Protein AF-A0A812U4B0-F1 (afdb_monomer_lite)

Organism: NCBI:txid878477

pLDDT: mean 83.03, std 10.18, range [36.84, 95.31]

Sequence (330 aa):
MWSDSNGQIFLAACTAAALFHCHIIGTHALTALNKMRDYLQRGGQHAMDAGSVEEEMEKLRALNLRYGGMVICHLDLLYVLHSVWNLLHDQNIPHAYDLASAFCAYGVSLGISSGHVAPSRKVLGFANFVLIPMVSLGAWDPHLPNTDTGLRFQAITIVHMMAAFLYLDMTMFIPSALLQSLISVAASAYFRGSSQLTAEFVCLHVWILLGRIGILCLFEIAVHNYLGSNQKLEKAHSMIAGFQKILKGLSDGSLLLDEQLRIHGPSTSLQQLLVDRTDFTGVDFESLIVDAEGRERFAAFIEASRAAAGEPMSAPSCLRLALRSGSGGV

Foldseek 3Di:
DPPVVVVVVLVVVLVVVLVVLCVVLVVVLVVLVVVLVVCLVCVLPPVVPDDDLVVVVVVQLQSLLQNLLSVLLSVLSNQLSVLVVCCVVPVDPLSVQLNVLSVVSNVLSCCSNVVVDRDDVVSVLCCLVPSLLSNLLSLQDLPDDPVSSVVSLVVSLVSLLSSLLSNLDLVRSLVSLVVSLVSNLVSCCVSVNVVPPDPVVVVVSVVSSCVSSVVSVVSSVVSSVSSVVSNVVSVVVVVVVVVVVVVCVLQFPKFWAAQQQATDDFCVSVCSVVVHPDTRHRPRPLVVDPDPVVSVVVVVVQVVVCVVVPDPDIRPGTDIDGGGDPPPPD

Secondary structure (DSSP, 8-state):
---HHHHHHHHHHHHHHHHHHHHHHHHHHHHHHHHHHHHHHHTTTSTTSS--HHHHHHHHHHHHHHHHHHHHHHHHHHHHHHHHHHHHH---HHHHHHHHHHHHHHHHHHHHHTTSS---HHHHHHIIIIIHHHHHHHT--TTS-HHHHHHHHHHHHHHHHHHHHHH--HHHHHHHHHHHHHHHHHHHHHHH-GGG--HHHHHHHHHHHHHHHHHHHHHHHHHHHHHHHHHHHHHHHHHHHHHHHHHHHHH--EEEE-TTSBEES--HHHHHHHT-----TT-BGGGG---HHHHHHHHHHHHHHHHHHT--SSPPTTEEEEPPPP----

Radius of gyration: 35.53 Å; chains: 1; bounding box: 79×46×90 Å

Structure (mmCIF, N/CA/C/O backbone):
data_AF-A0A812U4B0-F1
#
_entry.id   AF-A0A812U4B0-F1
#
loop_
_atom_site.group_PDB
_atom_site.id
_atom_site.type_symbol
_atom_site.label_atom_id
_atom_site.label_alt_id
_atom_site.label_comp_id
_atom_site.label_asym_id
_atom_site.label_entity_id
_atom_site.label_seq_id
_atom_site.pdbx_PDB_ins_code
_atom_site.Cartn_x
_atom_site.Cartn_y
_atom_site.Cartn_z
_atom_site.occupancy
_atom_site.B_iso_or_equiv
_atom_site.auth_seq_id
_atom_site.auth_comp_id
_atom_site.auth_asym_id
_atom_site.auth_atom_id
_atom_site.pdbx_PDB_model_num
ATOM 1 N N . MET A 1 1 ? 19.643 -19.377 -32.995 1.00 52.72 1 MET A N 1
ATOM 2 C CA . MET A 1 1 ? 18.360 -19.991 -33.401 1.00 52.72 1 MET A CA 1
ATOM 3 C C . MET A 1 1 ? 17.829 -20.811 -32.239 1.00 52.72 1 MET A C 1
ATOM 5 O O . MET A 1 1 ? 18.203 -21.967 -32.092 1.00 52.72 1 MET A O 1
ATOM 9 N N . TRP A 1 2 ? 17.018 -20.203 -31.376 1.00 61.59 2 TRP A N 1
ATOM 10 C CA . TRP A 1 2 ? 16.103 -20.972 -30.534 1.00 61.59 2 TRP A CA 1
ATOM 11 C C . TRP A 1 2 ? 14.972 -21.460 -31.442 1.00 61.59 2 TRP A C 1
ATOM 13 O O . TRP A 1 2 ? 14.445 -20.668 -32.218 1.00 61.59 2 TRP A O 1
ATOM 23 N N . SER A 1 3 ? 14.653 -22.753 -31.425 1.00 74.31 3 SER A N 1
ATOM 24 C CA . SER A 1 3 ? 13.468 -23.249 -32.125 1.00 74.31 3 SER A CA 1
ATOM 25 C C . SER A 1 3 ? 12.214 -22.763 -31.397 1.00 74.31 3 SER A C 1
ATOM 27 O O . SER A 1 3 ? 12.210 -22.703 -30.165 1.00 74.31 3 SER A O 1
ATOM 29 N N . ASP A 1 4 ? 11.138 -22.474 -32.133 1.00 80.38 4 ASP A N 1
ATOM 30 C CA . ASP A 1 4 ? 9.843 -22.054 -31.565 1.00 80.38 4 ASP A CA 1
ATOM 31 C C . ASP A 1 4 ? 9.348 -22.999 -30.450 1.00 80.38 4 ASP A C 1
ATOM 33 O O . ASP A 1 4 ? 8.695 -22.572 -29.497 1.00 80.38 4 ASP A O 1
ATOM 37 N N . SER A 1 5 ? 9.739 -24.278 -30.507 1.00 83.69 5 SER A N 1
ATOM 38 C CA . SER A 1 5 ? 9.468 -25.276 -29.468 1.00 83.69 5 SER A CA 1
ATOM 39 C C . SER A 1 5 ? 10.063 -24.920 -28.099 1.00 83.69 5 SER A C 1
ATOM 41 O O . SER A 1 5 ? 9.413 -25.130 -27.079 1.00 83.69 5 SER A O 1
ATOM 43 N N . ASN A 1 6 ? 11.278 -24.365 -28.047 1.00 81.31 6 ASN A N 1
ATOM 44 C CA . ASN A 1 6 ? 11.944 -24.021 -26.787 1.00 81.31 6 ASN A CA 1
ATOM 45 C C . ASN A 1 6 ? 11.280 -22.807 -26.128 1.00 81.31 6 ASN A C 1
ATOM 47 O O . ASN A 1 6 ? 11.118 -22.778 -24.908 1.00 81.31 6 ASN A O 1
ATOM 51 N N . GLY A 1 7 ? 10.822 -21.850 -26.944 1.00 83.19 7 GLY A N 1
ATOM 52 C CA . GLY A 1 7 ? 10.038 -20.708 -26.479 1.00 83.19 7 GLY A CA 1
ATOM 53 C C . GLY A 1 7 ? 8.718 -21.138 -25.839 1.00 83.19 7 GLY A C 1
ATOM 54 O O . GLY A 1 7 ? 8.391 -20.700 -24.737 1.00 83.19 7 GLY A O 1
ATOM 55 N N . GLN A 1 8 ? 7.995 -22.062 -26.480 1.00 85.56 8 GLN A N 1
ATOM 56 C CA . GLN A 1 8 ? 6.736 -22.599 -25.952 1.00 85.56 8 GLN A CA 1
ATOM 57 C C . GLN A 1 8 ? 6.929 -23.385 -24.648 1.00 85.56 8 GLN A C 1
ATOM 59 O O . GLN A 1 8 ? 6.152 -23.208 -23.709 1.00 85.56 8 GLN A O 1
ATOM 64 N N . ILE A 1 9 ? 7.977 -24.214 -24.561 1.00 86.62 9 ILE A N 1
ATOM 65 C CA . ILE A 1 9 ? 8.293 -24.977 -23.342 1.00 86.62 9 ILE A CA 1
ATOM 66 C C . ILE A 1 9 ? 8.616 -24.031 -22.181 1.00 86.62 9 ILE A C 1
ATOM 68 O O . ILE A 1 9 ? 8.105 -24.221 -21.077 1.00 86.62 9 ILE A O 1
ATOM 72 N N . PHE A 1 10 ? 9.417 -22.989 -22.418 1.00 84.50 10 PHE A N 1
ATOM 73 C CA . PHE A 1 10 ? 9.734 -22.007 -21.384 1.00 84.50 10 PHE A CA 1
ATOM 74 C C . PHE A 1 10 ? 8.496 -21.218 -20.946 1.00 84.50 10 PHE A C 1
ATOM 76 O O . PHE A 1 10 ? 8.259 -21.076 -19.749 1.00 84.50 10 PHE A O 1
ATOM 83 N N . LEU A 1 11 ? 7.663 -20.759 -21.886 1.00 85.00 11 LEU A N 1
ATOM 84 C CA . LEU A 1 11 ? 6.430 -20.041 -21.556 1.00 85.00 11 LEU A CA 1
ATOM 85 C C . LEU A 1 11 ? 5.482 -20.907 -20.712 1.00 85.00 11 LEU A C 1
ATOM 87 O O . LEU A 1 11 ? 4.899 -20.421 -19.738 1.00 85.00 11 LEU A O 1
ATOM 91 N N . ALA A 1 12 ? 5.368 -22.196 -21.044 1.00 86.19 12 ALA A N 1
ATOM 92 C CA . ALA A 1 12 ? 4.605 -23.159 -20.259 1.00 86.19 12 ALA A CA 1
ATOM 93 C C . ALA A 1 12 ? 5.198 -23.342 -18.852 1.00 86.19 12 ALA A C 1
ATOM 95 O O . ALA A 1 12 ? 4.451 -23.320 -17.873 1.00 86.19 12 ALA A O 1
ATOM 96 N N . ALA A 1 13 ? 6.525 -23.445 -18.728 1.00 85.31 13 ALA A N 1
ATOM 97 C CA . ALA A 1 13 ? 7.208 -23.544 -17.439 1.00 85.31 13 ALA A CA 1
ATOM 98 C C . ALA A 1 13 ? 7.020 -22.282 -16.578 1.00 85.31 13 ALA A C 1
ATOM 100 O O . ALA A 1 13 ? 6.694 -22.392 -15.397 1.00 85.31 13 ALA A O 1
ATOM 101 N N . CYS A 1 14 ? 7.143 -21.087 -17.162 1.00 83.06 14 CYS A N 1
ATOM 102 C CA . CYS A 1 14 ? 6.896 -19.817 -16.478 1.00 83.06 14 CYS A CA 1
ATOM 103 C C . CYS A 1 14 ? 5.445 -19.672 -16.039 1.00 83.06 14 CYS A C 1
ATOM 105 O O . CYS A 1 14 ? 5.188 -19.233 -14.923 1.00 83.06 14 CYS A O 1
ATOM 107 N N . THR A 1 15 ? 4.499 -20.080 -16.884 1.00 83.62 15 THR A N 1
ATOM 108 C CA . THR A 1 15 ? 3.074 -20.047 -16.545 1.00 83.62 15 THR A CA 1
ATOM 109 C C . THR A 1 15 ? 2.770 -21.032 -15.420 1.00 83.62 15 THR A C 1
ATOM 111 O O . THR A 1 15 ? 2.092 -20.669 -14.465 1.00 83.62 15 THR A O 1
ATOM 114 N N . ALA A 1 16 ? 3.321 -22.247 -15.465 1.00 86.12 16 ALA A N 1
ATOM 115 C CA . ALA A 1 16 ? 3.178 -23.223 -14.387 1.00 86.12 16 ALA A CA 1
ATOM 116 C C . ALA A 1 16 ? 3.796 -22.719 -13.071 1.00 86.12 16 ALA A C 1
ATOM 118 O O . ALA A 1 16 ? 3.161 -22.822 -12.023 1.00 86.12 16 ALA A O 1
ATOM 119 N N . ALA A 1 17 ? 4.991 -22.121 -13.122 1.00 82.38 17 ALA A N 1
ATOM 120 C CA . ALA A 1 17 ? 5.651 -21.531 -11.960 1.00 82.38 17 ALA A CA 1
ATOM 121 C C . ALA A 1 17 ? 4.846 -20.358 -11.380 1.00 82.38 17 ALA A C 1
ATOM 123 O O . ALA A 1 17 ? 4.623 -20.308 -10.171 1.00 82.38 17 ALA A O 1
ATOM 124 N N . ALA A 1 18 ? 4.348 -19.460 -12.235 1.00 78.69 18 ALA A N 1
ATOM 125 C CA . ALA A 1 18 ? 3.499 -18.345 -11.834 1.00 78.69 18 ALA A CA 1
ATOM 126 C C . ALA A 1 18 ? 2.180 -18.836 -11.224 1.00 78.69 18 ALA A C 1
ATOM 128 O O . ALA A 1 18 ? 1.793 -18.357 -10.166 1.00 78.69 18 ALA A O 1
ATOM 129 N N . LEU A 1 19 ? 1.519 -19.831 -11.824 1.00 83.56 19 LEU A N 1
ATOM 130 C CA . LEU A 1 19 ? 0.280 -20.411 -11.299 1.00 83.56 19 LEU A CA 1
ATOM 131 C C . LEU A 1 19 ? 0.494 -21.118 -9.959 1.00 83.56 19 LEU A C 1
ATOM 133 O O . LEU A 1 19 ? -0.290 -20.911 -9.037 1.00 83.56 19 LEU A O 1
ATOM 137 N N . PHE A 1 20 ? 1.559 -21.912 -9.823 1.00 83.88 20 PHE A N 1
ATOM 138 C CA . PHE A 1 20 ? 1.908 -22.576 -8.566 1.00 83.88 20 PHE A CA 1
ATOM 139 C C . PHE A 1 20 ? 2.198 -21.555 -7.461 1.00 83.88 20 PHE A C 1
ATOM 141 O O . PHE A 1 20 ? 1.682 -21.661 -6.348 1.00 83.88 20 PHE A O 1
ATOM 148 N N . HIS A 1 21 ? 2.963 -20.515 -7.789 1.00 79.06 21 HIS A N 1
ATOM 149 C CA . HIS A 1 21 ? 3.288 -19.441 -6.865 1.00 79.06 21 HIS A CA 1
ATOM 150 C C . HIS A 1 21 ? 2.047 -18.614 -6.484 1.00 79.06 21 HIS A C 1
ATOM 152 O O . HIS A 1 21 ? 1.821 -18.378 -5.299 1.00 79.06 21 HIS A O 1
ATOM 158 N N . CYS A 1 22 ? 1.190 -18.256 -7.446 1.00 78.25 22 CYS A N 1
ATOM 159 C CA . CYS A 1 22 ? -0.107 -17.612 -7.216 1.00 78.25 22 CYS A CA 1
ATOM 160 C C . CYS A 1 22 ? -1.057 -18.485 -6.394 1.00 78.25 22 CYS A C 1
ATOM 162 O O . CYS A 1 22 ? -1.808 -17.958 -5.583 1.00 78.25 22 CYS A O 1
ATOM 164 N N . HIS A 1 23 ? -1.033 -19.807 -6.553 1.00 83.31 23 HIS A N 1
ATOM 165 C CA . HIS A 1 23 ? -1.856 -20.698 -5.742 1.00 83.31 23 HIS A CA 1
ATOM 166 C C . HIS A 1 23 ? -1.397 -20.704 -4.278 1.00 83.31 23 HIS A C 1
ATOM 168 O O . HIS A 1 23 ? -2.205 -20.483 -3.375 1.00 83.31 23 HIS A O 1
ATOM 174 N N . ILE A 1 24 ? -0.094 -20.888 -4.042 1.00 78.44 24 ILE A N 1
ATOM 175 C CA . ILE A 1 24 ? 0.467 -20.922 -2.686 1.00 78.44 24 ILE A CA 1
ATOM 176 C C . ILE A 1 24 ? 0.328 -19.557 -2.018 1.00 78.44 24 ILE A C 1
ATOM 178 O O . ILE A 1 24 ? -0.275 -19.444 -0.956 1.00 78.44 24 ILE A O 1
ATOM 182 N N . ILE A 1 25 ? 0.850 -18.503 -2.636 1.00 74.75 25 ILE A N 1
ATOM 183 C CA . ILE A 1 25 ? 0.936 -17.192 -1.991 1.00 74.75 25 ILE A CA 1
ATOM 184 C C . ILE A 1 25 ? -0.343 -16.373 -2.196 1.00 74.75 25 ILE A C 1
ATOM 186 O O . ILE A 1 25 ? -0.665 -15.564 -1.337 1.00 74.75 25 ILE A O 1
ATOM 190 N N . GLY A 1 26 ? -1.167 -16.633 -3.213 1.00 74.69 26 GLY A N 1
ATOM 191 C CA . GLY A 1 26 ? -2.447 -15.932 -3.393 1.00 74.69 26 GLY A CA 1
ATOM 192 C C . GLY A 1 26 ? -3.449 -16.214 -2.272 1.00 74.69 26 GLY A C 1
ATOM 193 O O . GLY A 1 26 ? -4.151 -15.304 -1.829 1.00 74.69 26 GLY A O 1
ATOM 194 N N . THR A 1 27 ? -3.466 -17.434 -1.723 1.00 80.81 27 THR A N 1
ATOM 195 C CA . THR A 1 27 ? -4.253 -17.728 -0.510 1.00 80.81 27 THR A CA 1
ATOM 196 C C . THR A 1 27 ? -3.725 -16.949 0.700 1.00 80.81 27 THR A C 1
ATOM 198 O O . THR A 1 27 ? -4.512 -16.405 1.483 1.00 80.81 27 THR A O 1
ATOM 201 N N . HIS A 1 28 ? -2.401 -16.801 0.815 1.00 76.12 28 HIS A N 1
ATOM 202 C CA . HIS A 1 28 ? -1.770 -15.958 1.828 1.00 76.12 28 HIS A CA 1
ATOM 203 C C . HIS A 1 28 ? -2.066 -14.468 1.615 1.00 76.12 28 HIS A C 1
ATOM 205 O O . HIS A 1 28 ? -2.384 -13.795 2.591 1.00 76.12 28 HIS A O 1
ATOM 211 N N . ALA A 1 29 ? -2.063 -13.972 0.376 1.00 69.50 29 ALA A N 1
ATOM 212 C CA . ALA A 1 29 ? -2.366 -12.588 0.019 1.00 69.50 29 ALA A CA 1
ATOM 213 C C . ALA A 1 29 ? -3.835 -12.236 0.301 1.00 69.50 29 ALA A C 1
ATOM 215 O O . ALA A 1 29 ? -4.119 -11.204 0.901 1.00 69.50 29 ALA A O 1
ATOM 216 N N . LEU A 1 30 ? -4.784 -13.115 -0.033 1.00 78.62 30 LEU A N 1
ATOM 217 C CA . LEU A 1 30 ? -6.196 -12.938 0.332 1.00 78.62 30 LEU A CA 1
ATOM 218 C C . LEU A 1 30 ? -6.392 -12.950 1.850 1.00 78.62 30 LEU A C 1
ATOM 220 O O . LEU A 1 30 ? -7.096 -12.103 2.398 1.00 78.62 30 LEU A O 1
ATOM 224 N N . THR A 1 31 ? -5.737 -13.880 2.547 1.00 81.69 31 THR A N 1
ATOM 225 C CA . THR A 1 31 ? -5.767 -13.935 4.016 1.00 81.69 31 THR A CA 1
ATOM 226 C C . THR A 1 31 ? -5.170 -12.668 4.627 1.00 81.69 31 THR A C 1
ATOM 228 O O . THR A 1 31 ? -5.699 -12.138 5.600 1.00 81.69 31 THR A O 1
ATOM 231 N N . ALA A 1 32 ? -4.090 -12.161 4.045 1.00 72.88 32 ALA A N 1
ATOM 232 C CA . ALA A 1 32 ? -3.406 -10.940 4.430 1.00 72.88 32 ALA A CA 1
ATOM 233 C C . ALA A 1 32 ? -4.282 -9.694 4.234 1.00 72.88 32 ALA A C 1
ATOM 235 O O . ALA A 1 32 ? -4.435 -8.906 5.165 1.00 72.88 32 ALA A O 1
ATOM 236 N N . LEU A 1 33 ? -4.926 -9.560 3.072 1.00 75.81 33 LEU A N 1
ATOM 237 C CA . LEU A 1 33 ? -5.871 -8.480 2.781 1.00 75.81 33 LEU A CA 1
ATOM 238 C C . LEU A 1 33 ? -7.083 -8.524 3.714 1.00 75.81 33 LEU A C 1
ATOM 240 O O . LEU A 1 33 ? -7.493 -7.488 4.230 1.00 75.81 33 LEU A O 1
ATOM 244 N N . ASN A 1 34 ? -7.616 -9.716 3.995 1.00 83.94 34 ASN A N 1
ATOM 245 C CA . ASN A 1 34 ? -8.690 -9.878 4.973 1.00 83.94 34 ASN A CA 1
ATOM 246 C C . ASN A 1 34 ? -8.227 -9.482 6.381 1.00 83.94 34 ASN A C 1
ATOM 248 O O . ASN A 1 34 ? -8.934 -8.743 7.051 1.00 83.94 34 ASN A O 1
ATOM 252 N N . LYS A 1 35 ? -7.021 -9.875 6.809 1.00 81.19 35 LYS A N 1
ATOM 253 C CA . LYS A 1 35 ? -6.455 -9.447 8.101 1.00 81.19 35 LYS A CA 1
ATOM 254 C C . LYS A 1 35 ? -6.226 -7.941 8.172 1.00 81.19 35 LYS A C 1
ATOM 256 O O . LYS A 1 35 ? -6.464 -7.358 9.221 1.00 81.19 35 LYS A O 1
ATOM 261 N N . MET A 1 36 ? -5.781 -7.312 7.086 1.00 77.19 36 MET A N 1
ATOM 262 C CA . MET A 1 36 ? -5.606 -5.861 7.011 1.00 77.19 36 MET A CA 1
ATOM 263 C C . MET A 1 36 ? -6.955 -5.138 7.067 1.00 77.19 36 MET A C 1
ATOM 265 O O . MET A 1 36 ? -7.102 -4.183 7.822 1.00 77.19 36 MET A O 1
ATOM 269 N N . ARG A 1 37 ? -7.964 -5.625 6.336 1.00 83.62 37 ARG A N 1
ATOM 270 C CA . ARG A 1 37 ? -9.340 -5.120 6.422 1.00 83.62 37 ARG A CA 1
ATOM 271 C C . ARG A 1 37 ? -9.886 -5.265 7.838 1.00 83.62 37 ARG A C 1
ATOM 273 O O . ARG A 1 37 ? -10.412 -4.301 8.381 1.00 83.62 37 ARG A O 1
ATOM 280 N N . ASP A 1 38 ? -9.738 -6.441 8.436 1.00 84.06 38 ASP A N 1
ATOM 281 C CA . ASP A 1 38 ? -10.209 -6.718 9.788 1.00 84.06 38 ASP A CA 1
ATOM 282 C C . ASP A 1 38 ? -9.447 -5.861 10.814 1.00 84.06 38 ASP A C 1
ATOM 284 O O . ASP A 1 38 ? -10.057 -5.380 11.761 1.00 84.06 38 ASP A O 1
ATOM 288 N N . TYR A 1 39 ? -8.148 -5.601 10.614 1.00 79.31 39 TYR A N 1
ATOM 289 C CA . TYR A 1 39 ? -7.371 -4.661 11.430 1.00 79.31 39 TYR A CA 1
ATOM 290 C C . TYR A 1 39 ? -7.893 -3.234 11.290 1.00 79.31 39 TYR A C 1
ATOM 292 O O . TYR A 1 39 ? -8.096 -2.571 12.293 1.00 79.31 39 TYR A O 1
ATOM 300 N N . LEU A 1 40 ? -8.168 -2.759 10.075 1.00 76.94 40 LEU A N 1
ATOM 301 C CA . LEU A 1 40 ? -8.737 -1.425 9.868 1.00 76.94 40 LEU A CA 1
ATOM 302 C C . LEU A 1 40 ? -10.135 -1.307 10.493 1.00 76.94 40 LEU A C 1
ATOM 304 O O . LEU A 1 40 ? -10.457 -0.282 11.084 1.00 76.94 40 LEU A O 1
ATOM 308 N N . GLN A 1 41 ? -10.938 -2.373 10.433 1.00 81.06 41 GLN A N 1
ATOM 309 C CA . GLN A 1 41 ? -12.265 -2.426 11.053 1.00 81.06 41 GLN A CA 1
ATOM 310 C C . GLN A 1 41 ? -12.210 -2.510 12.587 1.00 81.06 41 GLN A C 1
ATOM 312 O O . GLN A 1 41 ? -13.035 -1.893 13.256 1.00 81.06 41 GLN A O 1
ATOM 317 N N . ARG A 1 42 ? -11.257 -3.263 13.153 1.00 74.38 42 ARG A N 1
ATOM 318 C CA . ARG A 1 42 ? -11.110 -3.482 14.607 1.00 74.38 42 ARG A CA 1
ATOM 319 C C . ARG A 1 42 ? -10.165 -2.501 15.290 1.00 74.38 42 ARG A C 1
ATOM 321 O O . ARG A 1 42 ? -10.203 -2.386 16.508 1.00 74.38 42 ARG A O 1
ATOM 328 N N . GLY A 1 43 ? -9.321 -1.796 14.545 1.00 62.47 43 GLY A N 1
ATOM 329 C CA . GLY A 1 43 ? -8.324 -0.859 15.066 1.00 62.47 43 GLY A CA 1
ATOM 330 C C . GLY A 1 43 ? -8.944 0.299 15.849 1.00 62.47 43 GLY A C 1
ATOM 331 O O . GLY A 1 43 ? -8.269 0.905 16.667 1.00 62.47 43 GLY A O 1
ATOM 332 N N . GLY A 1 44 ? -10.246 0.553 15.672 1.00 56.88 44 GLY A N 1
ATOM 333 C CA . GLY A 1 44 ? -11.029 1.452 16.525 1.00 56.88 44 GLY A CA 1
ATOM 334 C C . GLY A 1 44 ? -11.601 0.825 17.806 1.00 56.88 44 GLY A C 1
ATOM 335 O O . GLY A 1 44 ? -12.516 1.407 18.373 1.00 56.88 44 GLY A O 1
ATOM 336 N N . GLN A 1 45 ? -11.178 -0.376 18.218 1.00 60.44 45 GLN A N 1
ATOM 337 C CA . GLN A 1 45 ? -11.607 -1.025 19.475 1.00 60.44 45 GLN A CA 1
ATOM 338 C C . GLN A 1 45 ? -10.452 -1.369 20.429 1.00 60.44 45 GLN A C 1
ATOM 340 O O . GLN A 1 45 ? -10.702 -1.751 21.571 1.00 60.44 45 GLN A O 1
ATOM 345 N N . HIS A 1 46 ? -9.201 -1.283 19.966 1.00 56.78 46 HIS A N 1
ATOM 346 C CA . HIS A 1 46 ? -8.009 -1.554 20.776 1.00 56.78 46 HIS A CA 1
ATOM 347 C C . HIS A 1 46 ? -7.129 -0.313 20.987 1.00 56.78 46 HIS A C 1
ATOM 349 O O . HIS A 1 46 ? -6.125 -0.404 21.692 1.00 56.78 46 HIS A O 1
ATOM 355 N N . ALA A 1 47 ? -7.491 0.851 20.434 1.00 55.09 47 ALA A N 1
ATOM 356 C CA . ALA A 1 47 ? -6.694 2.072 20.569 1.00 55.09 47 ALA A CA 1
ATOM 357 C C . ALA A 1 47 ? -6.909 2.789 21.920 1.00 55.09 47 ALA A C 1
ATOM 359 O O . ALA A 1 47 ? -6.315 3.844 22.158 1.00 55.09 47 ALA A O 1
ATOM 360 N N . MET A 1 48 ? -7.725 2.231 22.827 1.00 52.09 48 MET A N 1
ATOM 361 C CA . MET A 1 48 ? -7.840 2.717 24.209 1.00 52.09 48 MET A CA 1
ATOM 362 C C . MET A 1 48 ? -6.539 2.581 25.022 1.00 52.09 48 MET A C 1
ATOM 364 O O . MET A 1 48 ? -6.333 3.379 25.939 1.00 52.09 48 MET A O 1
ATOM 368 N N . ASP A 1 49 ? -5.640 1.655 24.673 1.00 57.59 49 ASP A N 1
ATOM 369 C CA . ASP A 1 49 ? -4.358 1.485 25.368 1.00 57.59 49 ASP A CA 1
ATOM 370 C C . ASP A 1 49 ? -3.295 2.451 24.813 1.00 57.59 49 ASP A C 1
ATOM 372 O O . ASP A 1 49 ? -2.391 2.068 24.082 1.00 57.59 49 ASP A O 1
ATOM 376 N N . ALA A 1 50 ? -3.442 3.734 25.158 1.00 52.41 50 ALA A N 1
ATOM 377 C CA . ALA A 1 50 ? -2.410 4.783 25.254 1.00 52.41 50 ALA A CA 1
ATOM 378 C C . ALA A 1 50 ? -1.399 5.010 24.097 1.00 52.41 50 ALA A C 1
ATOM 380 O O . ALA A 1 50 ? -0.474 5.808 24.268 1.00 52.41 50 ALA A O 1
ATOM 381 N N . GLY A 1 51 ? -1.560 4.395 22.927 1.00 66.69 51 GLY A N 1
ATOM 382 C CA . GLY A 1 51 ? -0.697 4.632 21.770 1.00 66.69 51 GLY A CA 1
ATOM 383 C C . GLY A 1 51 ? -1.013 5.955 21.070 1.00 66.69 51 GLY A C 1
ATOM 384 O O . GLY A 1 51 ? -2.174 6.313 20.855 1.00 66.69 51 GLY A O 1
ATOM 385 N N . SER A 1 52 ? 0.020 6.710 20.690 1.00 83.31 52 SER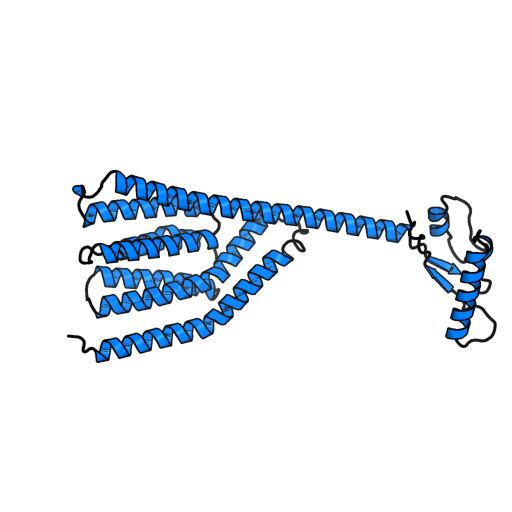 A N 1
ATOM 386 C CA . SER A 1 52 ? -0.159 7.880 19.815 1.00 83.31 52 SER A CA 1
ATOM 387 C C . SER A 1 52 ? -0.605 7.438 18.411 1.00 83.31 52 SER A C 1
ATOM 389 O O . SER A 1 52 ? -0.312 6.318 17.999 1.00 83.31 52 SER A O 1
ATOM 391 N N . VAL A 1 53 ? -1.285 8.306 17.647 1.00 84.62 53 VAL A N 1
ATOM 392 C CA . VAL A 1 53 ? -1.646 8.030 16.233 1.00 84.62 53 VAL A CA 1
ATOM 393 C C . VAL A 1 53 ? -0.428 7.570 15.421 1.00 84.62 53 VAL A C 1
ATOM 395 O O . VAL A 1 53 ? -0.559 6.700 14.565 1.00 84.62 53 VAL A O 1
ATOM 398 N N . GLU A 1 54 ? 0.759 8.091 15.740 1.00 85.50 54 GLU A N 1
ATOM 399 C CA . GLU A 1 54 ? 2.015 7.705 15.095 1.00 85.50 54 GLU A CA 1
ATOM 400 C C . GLU A 1 54 ? 2.396 6.241 15.363 1.00 85.50 54 GLU A C 1
ATOM 402 O O . GLU A 1 54 ? 2.887 5.556 14.471 1.00 85.50 54 GLU A O 1
ATOM 407 N N . GLU A 1 55 ? 2.132 5.724 16.565 1.00 87.25 55 GLU A N 1
ATOM 408 C CA . GLU A 1 55 ? 2.402 4.320 16.893 1.00 87.25 55 GLU A CA 1
ATOM 409 C C . GLU A 1 55 ? 1.483 3.380 16.101 1.00 87.25 55 GLU A C 1
ATOM 411 O O . GLU A 1 55 ? 1.931 2.362 15.571 1.00 87.25 55 GLU A O 1
ATOM 416 N N . GLU A 1 56 ? 0.204 3.740 15.971 1.00 85.88 56 GLU A N 1
ATOM 417 C CA . GLU A 1 56 ? -0.748 2.996 15.141 1.00 85.88 56 GLU A CA 1
ATOM 418 C C . GLU A 1 56 ? -0.403 3.081 13.653 1.00 85.88 56 GLU A C 1
ATOM 420 O O . GLU A 1 56 ? -0.513 2.084 12.936 1.00 85.88 56 GLU A O 1
ATOM 425 N N . MET A 1 57 ? 0.084 4.234 13.188 1.00 86.88 57 MET A N 1
ATOM 426 C CA . MET A 1 57 ? 0.633 4.351 11.841 1.00 86.88 57 MET A CA 1
ATOM 427 C C . MET A 1 57 ? 1.843 3.441 11.647 1.00 86.88 57 MET A C 1
ATOM 429 O O . MET A 1 57 ? 1.900 2.745 10.638 1.00 86.88 57 MET A O 1
ATOM 433 N N . GLU A 1 58 ? 2.770 3.363 12.600 1.00 86.12 58 GLU A N 1
ATOM 434 C CA . GLU A 1 58 ? 3.936 2.481 12.492 1.00 86.12 58 GLU A CA 1
ATOM 435 C C . GLU A 1 58 ? 3.542 0.995 12.469 1.00 86.12 58 GLU A C 1
ATOM 437 O O . GLU A 1 58 ? 4.053 0.222 11.652 1.00 86.12 58 GLU A O 1
ATOM 442 N N . LYS A 1 59 ? 2.564 0.590 13.292 1.00 86.19 59 LYS A N 1
ATOM 443 C CA . LYS A 1 59 ? 1.980 -0.762 13.235 1.00 86.19 59 LYS A CA 1
ATOM 444 C C . LYS A 1 59 ? 1.345 -1.030 11.874 1.00 86.19 59 LYS A C 1
ATOM 446 O O . LYS A 1 59 ? 1.583 -2.088 11.287 1.00 86.19 59 LYS A O 1
ATOM 451 N N . LEU A 1 60 ? 0.581 -0.074 11.344 1.00 86.56 60 LEU A N 1
ATOM 452 C CA . LEU A 1 60 ? -0.038 -0.185 10.026 1.00 86.56 60 LEU A CA 1
ATOM 453 C C . LEU A 1 60 ? 1.014 -0.282 8.914 1.00 86.56 60 LEU A C 1
ATOM 455 O O . LEU A 1 60 ? 0.878 -1.138 8.045 1.00 86.56 60 LEU A O 1
ATOM 459 N N . ARG A 1 61 ? 2.089 0.514 8.960 1.00 87.12 61 ARG A N 1
ATOM 460 C CA . ARG A 1 61 ? 3.228 0.431 8.027 1.00 87.12 61 ARG A CA 1
ATOM 461 C C . ARG A 1 61 ? 3.873 -0.953 8.070 1.00 87.12 61 ARG A C 1
ATOM 463 O O . ARG A 1 61 ? 4.090 -1.564 7.025 1.00 87.12 61 ARG A O 1
ATOM 470 N N . ALA A 1 62 ? 4.128 -1.493 9.262 1.00 85.75 62 ALA A N 1
ATOM 471 C CA . ALA A 1 62 ? 4.702 -2.830 9.421 1.00 85.75 62 ALA A CA 1
ATOM 472 C C . ALA A 1 62 ? 3.775 -3.935 8.878 1.00 85.75 62 ALA A C 1
ATOM 474 O O . ALA A 1 62 ? 4.243 -4.872 8.221 1.00 85.75 62 ALA A O 1
ATOM 475 N N . LEU A 1 63 ? 2.463 -3.821 9.111 1.00 85.81 63 LEU A N 1
ATOM 476 C CA . LEU A 1 63 ? 1.458 -4.743 8.575 1.00 85.81 63 LEU A CA 1
ATOM 477 C C . LEU A 1 63 ? 1.363 -4.642 7.048 1.00 85.81 63 LEU A C 1
ATOM 479 O O . LEU A 1 63 ? 1.408 -5.672 6.375 1.00 85.81 63 LEU A O 1
ATOM 483 N N . ASN A 1 64 ? 1.296 -3.428 6.500 1.00 86.25 64 ASN A N 1
ATOM 484 C CA . ASN A 1 64 ? 1.260 -3.179 5.059 1.00 86.25 64 ASN A CA 1
ATOM 485 C C . ASN A 1 64 ? 2.512 -3.706 4.374 1.00 86.25 64 ASN A C 1
ATOM 487 O O . ASN A 1 64 ? 2.409 -4.333 3.324 1.00 86.25 64 ASN A O 1
ATOM 491 N N . LEU A 1 65 ? 3.683 -3.529 4.981 1.00 86.75 65 LEU A N 1
ATOM 492 C CA . LEU A 1 65 ? 4.921 -4.077 4.451 1.00 86.75 65 LEU A CA 1
ATOM 493 C C . LEU A 1 65 ? 4.899 -5.608 4.457 1.00 86.75 65 LEU A C 1
ATOM 495 O O . LEU A 1 65 ? 5.210 -6.238 3.451 1.00 86.75 65 LEU A O 1
ATOM 499 N N . ARG A 1 66 ? 4.472 -6.235 5.554 1.00 85.81 66 ARG A N 1
ATOM 500 C CA . ARG A 1 66 ? 4.416 -7.700 5.624 1.00 85.81 66 ARG A CA 1
ATOM 501 C C . ARG A 1 66 ? 3.432 -8.297 4.616 1.00 85.81 66 ARG A C 1
ATOM 503 O O . ARG A 1 66 ? 3.747 -9.287 3.960 1.00 85.81 66 ARG A O 1
ATOM 510 N N . TYR A 1 67 ? 2.241 -7.719 4.516 1.00 84.50 67 TYR A N 1
ATOM 511 C CA . TYR A 1 67 ? 1.148 -8.242 3.701 1.00 84.50 67 TYR A CA 1
ATOM 512 C C . TYR A 1 67 ? 1.233 -7.803 2.242 1.00 84.50 67 TYR A C 1
ATOM 514 O O . TYR A 1 67 ? 1.116 -8.626 1.339 1.00 84.50 67 TYR A O 1
ATOM 522 N N . GLY A 1 68 ? 1.515 -6.530 1.998 1.00 84.06 68 GLY A N 1
ATOM 523 C CA . GLY A 1 68 ? 1.797 -6.009 0.668 1.00 84.06 68 GLY A CA 1
ATOM 524 C C . GLY A 1 68 ? 3.089 -6.557 0.079 1.00 84.06 68 GLY A C 1
ATOM 525 O O . GLY A 1 68 ? 3.150 -6.799 -1.123 1.00 84.06 68 GLY A O 1
ATOM 526 N N . GLY A 1 69 ? 4.086 -6.859 0.915 1.00 84.44 69 GLY A N 1
ATOM 527 C CA . GLY A 1 69 ? 5.309 -7.543 0.499 1.00 84.44 69 GLY A CA 1
ATOM 528 C C . GLY A 1 69 ? 5.046 -8.902 -0.152 1.00 84.44 69 GLY A C 1
ATOM 529 O O . GLY A 1 69 ? 5.797 -9.295 -1.035 1.00 84.44 69 GLY A O 1
ATOM 530 N N . MET A 1 70 ? 3.955 -9.598 0.198 1.00 84.75 70 MET A N 1
ATOM 531 C CA . MET A 1 70 ? 3.547 -10.830 -0.500 1.00 84.75 70 MET A CA 1
ATOM 532 C C . MET A 1 70 ? 3.087 -10.546 -1.933 1.00 84.75 70 MET A C 1
ATOM 534 O O . MET A 1 70 ? 3.433 -11.284 -2.850 1.00 84.75 70 MET A O 1
ATOM 538 N N . VAL A 1 71 ? 2.339 -9.458 -2.137 1.00 83.12 71 VAL A N 1
ATOM 539 C CA . VAL A 1 71 ? 1.901 -9.025 -3.472 1.00 83.12 71 VAL A CA 1
ATOM 540 C C . VAL A 1 71 ? 3.094 -8.551 -4.300 1.00 83.12 71 VAL A C 1
ATOM 542 O O . VAL A 1 71 ? 3.204 -8.916 -5.466 1.00 83.12 71 VAL A O 1
ATOM 545 N N . ILE A 1 72 ? 4.023 -7.800 -3.700 1.00 85.94 72 ILE A N 1
ATOM 546 C CA . ILE A 1 72 ? 5.269 -7.409 -4.372 1.00 85.94 72 ILE A CA 1
ATOM 547 C C . ILE A 1 72 ? 6.104 -8.641 -4.727 1.00 85.94 72 ILE A C 1
ATOM 549 O O . ILE A 1 72 ? 6.575 -8.727 -5.851 1.00 85.94 72 ILE A O 1
ATOM 553 N N . CYS A 1 73 ? 6.221 -9.627 -3.836 1.00 88.19 73 CYS A N 1
ATOM 554 C CA . CYS A 1 73 ? 6.958 -10.867 -4.097 1.00 88.19 73 CYS A CA 1
ATOM 555 C C . CYS A 1 73 ? 6.463 -11.581 -5.370 1.00 88.19 73 CYS A C 1
ATOM 557 O O . CYS A 1 73 ? 7.268 -12.075 -6.158 1.00 88.19 73 CYS A O 1
ATOM 559 N N . HIS A 1 74 ? 5.150 -11.563 -5.624 1.00 84.25 74 HIS A N 1
ATOM 560 C CA . HIS A 1 74 ? 4.574 -12.076 -6.867 1.00 84.25 74 HIS A CA 1
ATOM 561 C C . HIS A 1 74 ? 5.014 -11.296 -8.105 1.00 84.25 74 HIS A C 1
ATOM 563 O O . HIS A 1 74 ? 5.374 -11.896 -9.119 1.00 84.25 74 HIS A O 1
ATOM 569 N N . LEU A 1 75 ? 4.967 -9.966 -8.030 1.00 84.44 75 LEU A N 1
ATOM 570 C CA . LEU A 1 75 ? 5.398 -9.099 -9.124 1.00 84.44 75 LEU A CA 1
ATOM 571 C C . LEU A 1 75 ? 6.899 -9.260 -9.387 1.00 84.44 75 LEU A C 1
ATOM 573 O O . LEU A 1 75 ? 7.298 -9.374 -10.543 1.00 84.44 75 LEU A O 1
ATOM 577 N N . ASP A 1 76 ? 7.702 -9.370 -8.330 1.00 88.31 76 ASP A N 1
ATOM 578 C CA . ASP A 1 76 ? 9.139 -9.618 -8.414 1.00 88.31 76 ASP A CA 1
ATOM 579 C C . ASP A 1 76 ? 9.437 -10.983 -9.044 1.00 88.31 76 ASP A C 1
ATOM 581 O O . ASP A 1 76 ? 10.345 -11.080 -9.864 1.00 88.31 76 ASP A O 1
ATOM 585 N N . LEU A 1 77 ? 8.664 -12.037 -8.744 1.00 89.12 77 LEU A N 1
ATOM 586 C CA . LEU A 1 77 ? 8.840 -13.332 -9.411 1.00 89.12 77 LEU A CA 1
ATOM 587 C C . LEU A 1 77 ? 8.540 -13.236 -10.910 1.00 89.12 77 LEU A C 1
ATOM 589 O O . LEU A 1 77 ? 9.303 -13.760 -11.723 1.00 89.12 77 LEU A O 1
ATOM 593 N N . LEU A 1 78 ? 7.437 -12.583 -11.288 1.00 87.38 78 LEU A N 1
ATOM 594 C CA . LEU A 1 78 ? 7.109 -12.364 -12.700 1.00 87.38 78 LEU A CA 1
ATOM 595 C C . LEU A 1 78 ? 8.213 -11.562 -13.396 1.00 87.38 78 LEU A C 1
ATOM 597 O O . LEU A 1 78 ? 8.571 -11.874 -14.533 1.00 87.38 78 LEU A O 1
ATOM 601 N N . TYR A 1 79 ? 8.789 -10.586 -12.694 1.00 87.94 79 TYR A N 1
ATOM 602 C CA . TYR A 1 79 ? 9.923 -9.814 -13.177 1.00 87.94 79 TYR A CA 1
ATOM 603 C C . TYR A 1 79 ? 11.176 -10.679 -13.357 1.00 87.94 79 TYR A C 1
ATOM 605 O O . TYR A 1 79 ? 11.761 -10.663 -14.433 1.00 87.94 79 TYR A O 1
ATOM 613 N N . VAL A 1 80 ? 11.525 -11.529 -12.383 1.00 91.06 80 VAL A N 1
ATOM 614 C CA . VAL A 1 80 ? 12.634 -12.495 -12.499 1.00 91.06 80 VAL A CA 1
ATOM 615 C C . VAL A 1 80 ? 12.440 -13.405 -13.710 1.00 91.06 80 VAL A C 1
ATOM 617 O O . VAL A 1 80 ? 13.366 -13.571 -14.501 1.00 91.06 80 VAL A O 1
ATOM 620 N N . LEU A 1 81 ? 11.245 -13.974 -13.895 1.00 90.06 81 LEU A N 1
ATOM 621 C CA . LEU A 1 81 ? 10.948 -14.836 -15.043 1.00 90.06 81 LEU A CA 1
ATOM 622 C C . LEU A 1 81 ? 11.112 -14.084 -16.373 1.00 90.06 81 LEU A C 1
ATOM 624 O O . LEU A 1 81 ? 11.666 -14.635 -17.327 1.00 90.06 81 LEU A O 1
ATOM 628 N N . HIS A 1 82 ? 10.678 -12.823 -16.425 1.00 88.25 82 HIS A N 1
ATOM 629 C CA . HIS A 1 82 ? 10.867 -11.956 -17.585 1.00 88.25 82 HIS A CA 1
ATOM 630 C C . HIS A 1 82 ? 12.351 -11.649 -17.849 1.00 88.25 82 HIS A C 1
ATOM 632 O O . HIS A 1 82 ? 12.804 -11.749 -18.990 1.00 88.25 82 HIS A O 1
ATOM 638 N N . SER A 1 83 ? 13.137 -11.340 -16.818 1.00 88.81 83 SER A N 1
ATOM 639 C CA . SER A 1 83 ? 14.574 -11.082 -16.963 1.00 88.81 83 SER A CA 1
ATOM 640 C C . SER A 1 83 ? 15.345 -12.339 -17.382 1.00 88.81 83 SER A C 1
ATOM 642 O O . SER A 1 83 ? 16.245 -12.244 -18.216 1.00 88.81 83 SER A O 1
ATOM 644 N N . VAL A 1 84 ? 14.964 -13.531 -16.893 1.00 91.62 84 VAL A N 1
ATOM 645 C CA . VAL A 1 84 ? 15.520 -14.814 -17.372 1.00 91.62 84 VAL A CA 1
ATOM 646 C C . VAL A 1 84 ? 15.215 -15.004 -18.854 1.00 91.62 84 VAL A C 1
ATOM 648 O O . VAL A 1 84 ? 16.111 -15.356 -19.618 1.00 91.62 84 VAL A O 1
ATOM 651 N N . TRP A 1 85 ? 13.971 -14.756 -19.275 1.00 90.19 85 TRP A N 1
ATOM 652 C CA . TRP A 1 85 ? 13.583 -14.860 -20.681 1.00 90.19 85 TRP A CA 1
ATOM 653 C C . TRP A 1 85 ? 14.434 -13.963 -21.578 1.00 90.19 85 TRP A C 1
ATOM 655 O O . TRP A 1 85 ? 14.975 -14.442 -22.578 1.00 90.19 85 TRP A O 1
ATOM 665 N N . ASN A 1 86 ? 14.579 -12.691 -21.196 1.00 87.31 86 ASN A N 1
ATOM 666 C CA . ASN A 1 86 ? 15.368 -11.718 -21.946 1.00 87.31 86 ASN A CA 1
ATOM 667 C C . ASN A 1 86 ? 16.835 -12.150 -22.037 1.00 87.31 86 ASN A C 1
ATOM 669 O O . ASN A 1 86 ? 17.385 -12.149 -23.130 1.00 87.31 86 ASN A O 1
ATOM 673 N N . LEU A 1 87 ? 17.438 -12.611 -20.935 1.00 90.00 87 LEU A N 1
ATOM 674 C CA . LEU A 1 87 ? 18.828 -13.080 -20.926 1.00 90.00 87 LEU A CA 1
ATOM 675 C C . LEU A 1 87 ? 19.048 -14.341 -21.782 1.00 90.00 87 LEU A C 1
ATOM 677 O O . LEU A 1 87 ? 20.110 -14.516 -22.378 1.00 90.00 87 LEU A O 1
ATOM 681 N N . LEU A 1 88 ? 18.063 -15.245 -21.835 1.00 90.44 88 LEU A N 1
ATOM 682 C CA . LEU A 1 88 ? 18.137 -16.447 -22.671 1.00 90.44 88 LEU A CA 1
ATOM 683 C C . LEU A 1 88 ? 18.019 -16.125 -24.166 1.00 90.44 88 LEU A C 1
ATOM 685 O O . LEU A 1 88 ? 18.630 -16.821 -24.979 1.00 90.44 88 LEU A O 1
ATOM 689 N N . HIS A 1 89 ? 17.238 -15.100 -24.520 1.00 87.69 89 HIS A N 1
ATOM 690 C CA . HIS A 1 89 ? 17.068 -14.652 -25.906 1.00 87.69 89 HIS A CA 1
ATOM 691 C C . HIS A 1 89 ? 18.226 -13.780 -26.377 1.00 87.69 89 HIS A C 1
ATOM 693 O O . HIS A 1 89 ? 18.651 -13.905 -27.526 1.00 87.69 89 HIS A O 1
ATOM 699 N N . ASP A 1 90 ? 18.736 -12.933 -25.489 1.00 87.19 90 ASP A N 1
ATOM 700 C CA . ASP A 1 90 ? 19.780 -11.972 -25.783 1.00 87.19 90 ASP A CA 1
ATOM 701 C C . ASP A 1 90 ? 20.816 -11.953 -24.649 1.00 87.19 90 ASP A C 1
ATOM 703 O O . ASP A 1 90 ? 20.545 -11.580 -23.507 1.00 87.19 90 ASP A O 1
ATOM 707 N N . GLN A 1 91 ? 22.033 -12.402 -24.952 1.00 89.19 91 GLN A N 1
ATOM 708 C CA . GLN A 1 91 ? 23.095 -12.623 -23.962 1.00 89.19 91 GLN A CA 1
ATOM 709 C C . GLN A 1 91 ? 23.886 -11.341 -23.680 1.00 89.19 91 GLN A C 1
ATOM 711 O O . GLN A 1 91 ? 25.118 -11.336 -23.646 1.00 89.19 91 GLN A O 1
ATOM 716 N N . ASN A 1 92 ? 23.164 -10.244 -23.475 1.00 87.50 92 ASN A N 1
ATOM 717 C CA . ASN A 1 92 ? 23.743 -8.931 -23.250 1.00 87.50 92 ASN A CA 1
ATOM 718 C C . ASN A 1 92 ? 23.929 -8.642 -21.754 1.00 87.50 92 ASN A C 1
ATOM 720 O O . ASN A 1 92 ? 23.135 -9.042 -20.899 1.00 87.50 92 ASN A O 1
ATOM 724 N N . ILE A 1 93 ? 24.992 -7.897 -21.432 1.00 87.81 93 ILE A N 1
ATOM 725 C CA . ILE A 1 93 ? 25.341 -7.499 -20.057 1.00 87.81 93 ILE A CA 1
ATOM 726 C C . ILE A 1 93 ? 24.175 -6.789 -19.329 1.00 87.81 93 ILE A C 1
ATOM 728 O O . ILE A 1 93 ? 23.943 -7.122 -18.164 1.00 87.81 93 ILE A O 1
ATOM 732 N N . PRO A 1 94 ? 23.402 -5.878 -19.963 1.00 86.38 94 PRO A N 1
ATOM 733 C CA . PRO A 1 94 ? 22.229 -5.267 -19.336 1.00 86.38 94 PRO A CA 1
ATOM 734 C C . PRO A 1 94 ? 21.192 -6.282 -18.843 1.00 86.38 94 PRO A C 1
ATOM 736 O O . PRO A 1 94 ? 20.682 -6.123 -17.740 1.00 86.38 94 PRO A O 1
ATOM 739 N N . HIS A 1 95 ? 20.928 -7.363 -19.585 1.00 87.56 95 HIS A N 1
ATOM 740 C CA . HIS A 1 95 ? 19.983 -8.400 -19.153 1.00 87.56 95 HIS A CA 1
ATOM 741 C C . HIS A 1 95 ? 20.510 -9.233 -17.983 1.00 87.56 95 HIS A C 1
ATOM 743 O O . HIS A 1 95 ? 19.739 -9.614 -17.104 1.00 87.56 95 HIS A O 1
ATOM 749 N N . ALA A 1 96 ? 21.821 -9.482 -17.922 1.00 90.62 96 ALA A N 1
ATOM 750 C CA . ALA A 1 96 ? 22.429 -10.146 -16.770 1.00 90.62 96 ALA A CA 1
ATOM 751 C C . ALA A 1 96 ? 22.339 -9.273 -15.507 1.00 90.62 96 ALA A C 1
ATOM 753 O O . ALA A 1 96 ? 22.034 -9.773 -14.423 1.00 90.62 96 ALA A O 1
ATOM 754 N N . TYR A 1 97 ? 22.563 -7.963 -15.651 1.00 88.69 97 TYR A N 1
ATOM 755 C CA . TYR A 1 97 ? 22.396 -7.001 -14.564 1.00 88.69 97 TYR A CA 1
ATOM 756 C C . TYR A 1 97 ? 20.931 -6.880 -14.124 1.00 88.69 97 TYR A C 1
ATOM 758 O O . TYR A 1 97 ? 20.646 -6.909 -12.926 1.00 88.69 97 TYR A O 1
ATOM 766 N N . ASP A 1 98 ? 20.005 -6.813 -15.081 1.00 86.81 98 ASP A N 1
ATOM 767 C CA . ASP A 1 98 ? 18.569 -6.787 -14.822 1.00 86.81 98 ASP A CA 1
ATOM 768 C C . ASP A 1 98 ? 18.126 -8.020 -14.025 1.00 86.81 98 ASP A C 1
ATOM 770 O O . ASP A 1 98 ? 17.524 -7.887 -12.959 1.00 86.81 98 ASP A O 1
ATOM 774 N N . LEU A 1 99 ? 18.549 -9.215 -14.452 1.00 91.19 99 LEU A N 1
ATOM 775 C CA . LEU A 1 99 ? 18.280 -10.462 -13.743 1.00 91.19 99 LEU A CA 1
ATOM 776 C C . LEU A 1 99 ? 18.843 -10.461 -12.316 1.00 91.19 99 LEU A C 1
ATOM 778 O O . LEU A 1 99 ? 18.151 -10.870 -11.381 1.00 91.19 99 LEU A O 1
ATOM 782 N N . ALA A 1 100 ? 20.078 -9.989 -12.126 1.00 91.50 100 ALA A N 1
ATOM 783 C CA . ALA A 1 100 ? 20.668 -9.874 -10.795 1.00 91.50 100 ALA A CA 1
ATOM 784 C C . ALA A 1 100 ? 19.850 -8.926 -9.901 1.00 91.50 100 ALA A C 1
ATOM 786 O O . ALA A 1 100 ? 19.568 -9.255 -8.747 1.00 91.50 100 ALA A O 1
ATOM 787 N N . SER A 1 101 ? 19.410 -7.785 -10.441 1.00 88.56 101 SER A N 1
ATOM 788 C CA . SER A 1 101 ? 18.575 -6.823 -9.715 1.00 88.56 101 SER A CA 1
ATOM 789 C C . SER A 1 101 ? 17.201 -7.402 -9.351 1.00 88.56 101 SER A C 1
ATOM 791 O O . SER A 1 101 ? 16.757 -7.246 -8.211 1.00 88.56 101 SER A O 1
ATOM 793 N N . ALA A 1 102 ? 16.584 -8.156 -10.268 1.00 89.81 102 ALA A N 1
ATOM 794 C CA . ALA A 1 102 ? 15.314 -8.841 -10.064 1.00 89.81 102 ALA A CA 1
ATOM 795 C C . ALA A 1 102 ? 15.414 -9.893 -8.949 1.00 89.81 102 ALA A C 1
ATOM 797 O O . ALA A 1 102 ? 14.569 -9.931 -8.055 1.00 89.81 102 ALA A O 1
ATOM 798 N N . PHE A 1 103 ? 16.479 -10.704 -8.941 1.00 92.81 103 PHE A N 1
ATOM 799 C CA . PHE A 1 103 ? 16.720 -11.676 -7.871 1.00 92.81 103 PHE A CA 1
ATOM 800 C C . PHE A 1 103 ? 16.961 -11.011 -6.515 1.00 92.81 103 PHE A C 1
ATOM 802 O O . PHE A 1 103 ? 16.470 -11.511 -5.501 1.00 92.81 103 PHE A O 1
ATOM 809 N N . CYS A 1 104 ? 17.685 -9.889 -6.474 1.00 91.62 104 CYS A N 1
ATOM 810 C CA . CYS A 1 104 ? 17.881 -9.129 -5.242 1.00 91.62 104 CYS A CA 1
ATOM 811 C C . CYS A 1 104 ? 16.555 -8.575 -4.697 1.00 91.62 104 CYS A C 1
ATOM 813 O O . CYS A 1 104 ? 16.294 -8.712 -3.500 1.00 91.62 104 CYS A O 1
ATOM 815 N N . ALA A 1 105 ? 15.711 -7.993 -5.558 1.00 89.81 105 ALA A N 1
ATOM 816 C CA . ALA A 1 105 ? 14.377 -7.514 -5.187 1.00 89.81 105 ALA A CA 1
ATOM 817 C C . ALA A 1 105 ? 13.498 -8.658 -4.662 1.00 89.81 105 ALA A C 1
ATOM 819 O O . ALA A 1 105 ? 13.043 -8.608 -3.516 1.00 89.81 105 ALA A O 1
ATOM 820 N N . TYR A 1 106 ? 13.391 -9.745 -5.434 1.00 91.38 106 TYR A N 1
ATOM 821 C CA . TYR A 1 106 ? 12.641 -10.939 -5.051 1.00 91.38 106 TYR A CA 1
ATOM 822 C C . TYR A 1 106 ? 13.126 -11.529 -3.722 1.00 91.38 106 TYR A C 1
ATOM 824 O O . TYR A 1 106 ? 12.315 -11.856 -2.861 1.00 91.38 106 TYR A O 1
ATOM 832 N N . GLY A 1 107 ? 14.442 -11.628 -3.510 1.00 91.81 107 GLY A N 1
ATOM 833 C CA . GLY A 1 107 ? 15.020 -12.149 -2.271 1.00 91.81 107 GLY A CA 1
ATOM 834 C C . GLY A 1 107 ? 14.649 -11.317 -1.041 1.00 91.81 107 GLY A C 1
ATOM 835 O O . GLY A 1 107 ? 14.321 -11.880 0.005 1.00 91.81 107 GLY A O 1
ATOM 836 N N . VAL A 1 108 ? 14.636 -9.985 -1.164 1.00 90.38 108 VAL A N 1
ATOM 837 C CA . VAL A 1 108 ? 14.201 -9.088 -0.081 1.00 90.38 108 VAL A CA 1
ATOM 838 C C . VAL A 1 108 ? 12.701 -9.227 0.175 1.00 90.38 108 VAL A C 1
ATOM 840 O O . VAL A 1 108 ? 12.303 -9.435 1.324 1.00 90.38 108 VAL A O 1
ATOM 843 N N . SER A 1 109 ? 11.873 -9.193 -0.869 1.00 89.56 109 SER A N 1
ATOM 844 C CA . SER A 1 109 ? 10.417 -9.358 -0.758 1.00 89.56 109 SER A CA 1
ATOM 845 C C . SER A 1 109 ? 10.030 -10.719 -0.173 1.00 89.56 109 SER A C 1
ATOM 847 O O . SER A 1 109 ? 9.166 -10.810 0.708 1.00 89.56 109 SER A O 1
ATOM 849 N N . LEU A 1 110 ? 10.717 -11.788 -0.582 1.00 90.75 110 LEU A N 1
ATOM 850 C CA . LEU A 1 110 ? 10.552 -13.133 -0.039 1.00 90.75 110 LEU A CA 1
ATOM 851 C C . LEU A 1 110 ? 10.995 -13.204 1.427 1.00 90.75 110 LEU A C 1
ATOM 853 O O . LEU A 1 110 ? 10.289 -13.777 2.257 1.00 90.75 110 LEU A O 1
ATOM 857 N N . GLY A 1 111 ? 12.129 -12.593 1.776 1.00 91.75 111 GLY A N 1
ATOM 858 C CA . GLY A 1 111 ? 12.622 -12.528 3.152 1.00 91.75 111 GLY A CA 1
ATOM 859 C C . GLY A 1 111 ? 11.642 -11.825 4.095 1.00 91.75 111 GLY A C 1
ATOM 860 O O . GLY A 1 111 ? 11.375 -12.326 5.188 1.00 91.75 111 GLY A O 1
ATOM 861 N N . ILE A 1 112 ? 11.056 -10.707 3.658 1.00 89.69 112 ILE A N 1
ATOM 862 C CA . ILE A 1 112 ? 10.057 -9.952 4.431 1.00 89.69 112 ILE A CA 1
ATOM 863 C C . ILE A 1 112 ? 8.755 -10.752 4.564 1.00 89.69 112 ILE A C 1
ATOM 865 O O . ILE A 1 112 ? 8.239 -10.927 5.669 1.00 89.69 112 ILE A O 1
ATOM 869 N N . SER A 1 113 ? 8.225 -11.269 3.452 1.00 87.12 113 SER A N 1
ATOM 870 C CA . SER A 1 113 ? 6.940 -11.988 3.435 1.00 87.12 113 SER A CA 1
ATOM 871 C C . SER A 1 113 ? 6.970 -13.294 4.233 1.00 87.12 113 SER A C 1
ATOM 873 O O . SER A 1 113 ? 6.010 -13.612 4.939 1.00 87.12 113 SER A O 1
ATOM 875 N N . SER A 1 114 ? 8.088 -14.020 4.187 1.00 88.69 114 SER A N 1
ATOM 876 C CA . SER A 1 114 ? 8.309 -15.235 4.981 1.00 88.69 114 SER A CA 1
ATOM 877 C C . SER A 1 114 ? 8.623 -14.961 6.458 1.00 88.69 114 SER A C 1
ATOM 879 O O . SER A 1 114 ? 8.643 -15.892 7.259 1.00 88.69 114 SER A O 1
ATOM 881 N N . GLY A 1 115 ? 8.844 -13.698 6.840 1.00 89.19 115 GLY A N 1
ATOM 882 C CA . GLY A 1 115 ? 9.168 -13.299 8.210 1.00 89.19 115 GLY A CA 1
ATOM 883 C C . GLY A 1 115 ? 10.622 -13.542 8.626 1.00 89.19 115 GLY A C 1
ATOM 884 O O . GLY A 1 115 ? 10.943 -13.335 9.793 1.00 89.19 115 GLY A O 1
ATOM 885 N N . HIS A 1 116 ? 11.503 -13.943 7.703 1.00 92.94 116 HIS A N 1
ATOM 886 C CA . HIS A 1 116 ? 12.943 -14.073 7.967 1.00 92.94 116 HIS A CA 1
ATOM 887 C C . HIS A 1 116 ? 13.633 -12.710 8.095 1.00 92.94 116 HIS A C 1
ATOM 889 O O . HIS A 1 116 ? 14.632 -12.580 8.801 1.00 92.94 116 HIS A O 1
ATOM 895 N N . VAL A 1 117 ? 13.101 -11.687 7.422 1.00 91.94 117 VAL A N 1
ATOM 896 C CA . VAL A 1 117 ? 13.573 -10.304 7.502 1.00 91.94 117 VAL A CA 1
ATOM 897 C C . VAL A 1 117 ? 12.512 -9.477 8.208 1.00 91.94 117 VAL A C 1
ATOM 899 O O . VAL A 1 117 ? 11.401 -9.309 7.708 1.00 91.94 117 VAL A O 1
ATOM 902 N N . ALA A 1 118 ? 12.856 -8.939 9.378 1.00 90.56 118 ALA A N 1
ATOM 903 C CA . ALA A 1 118 ? 11.961 -8.043 10.091 1.00 90.56 118 ALA A CA 1
ATOM 904 C C . ALA A 1 118 ? 11.753 -6.750 9.276 1.00 90.56 118 ALA A C 1
ATOM 906 O O . ALA A 1 118 ? 12.743 -6.126 8.865 1.00 90.56 118 ALA A O 1
ATOM 907 N N . PRO A 1 119 ? 10.497 -6.318 9.054 1.00 86.56 119 PRO A N 1
ATOM 908 C CA . PRO A 1 119 ? 10.223 -5.033 8.430 1.00 86.56 119 PRO A CA 1
ATOM 909 C C . PRO A 1 119 ? 10.834 -3.934 9.301 1.00 86.56 119 PRO A C 1
ATOM 911 O O . PRO A 1 119 ? 10.473 -3.764 10.461 1.00 86.56 119 PRO A O 1
ATOM 914 N N . SER A 1 120 ? 11.816 -3.222 8.758 1.00 87.06 120 SER A N 1
ATOM 915 C CA . SER A 1 120 ? 12.483 -2.124 9.451 1.00 87.06 120 SER A CA 1
ATOM 916 C C . SER A 1 120 ? 12.780 -1.000 8.476 1.00 87.06 120 SER A C 1
ATOM 918 O O . SER A 1 120 ? 12.995 -1.232 7.283 1.00 87.06 120 SER A O 1
ATOM 920 N N . ARG A 1 121 ? 12.887 0.223 8.996 1.00 85.38 121 ARG A N 1
ATOM 921 C CA . ARG A 1 121 ? 13.232 1.405 8.196 1.00 85.38 121 ARG A CA 1
ATOM 922 C C . ARG A 1 121 ? 14.568 1.266 7.454 1.00 85.38 121 ARG A C 1
ATOM 924 O O . ARG A 1 121 ? 14.745 1.846 6.390 1.00 85.38 121 ARG A O 1
ATOM 931 N N . LYS A 1 122 ? 15.499 0.453 7.974 1.00 88.81 122 LYS A N 1
ATOM 932 C CA . LYS A 1 122 ? 16.779 0.145 7.311 1.00 88.81 122 LYS A CA 1
ATOM 933 C C . LYS A 1 122 ? 16.595 -0.730 6.073 1.00 88.81 122 LYS A C 1
ATOM 935 O O . LYS A 1 122 ? 17.128 -0.398 5.021 1.00 88.81 122 LYS A O 1
ATOM 940 N N . VAL A 1 123 ? 15.830 -1.818 6.195 1.00 87.00 123 VAL A N 1
ATOM 941 C CA . VAL A 1 123 ? 15.496 -2.709 5.067 1.00 87.00 123 VAL A CA 1
ATOM 942 C C . VAL A 1 123 ? 14.732 -1.929 4.002 1.00 87.00 123 VAL A C 1
ATOM 944 O O . VAL A 1 123 ? 15.029 -2.034 2.816 1.00 87.00 123 VAL A O 1
ATOM 947 N N . LEU A 1 124 ? 13.817 -1.068 4.445 1.00 82.81 124 LEU A N 1
ATOM 948 C CA . LEU A 1 124 ? 13.081 -0.161 3.582 1.00 82.81 124 LEU A CA 1
ATOM 949 C C . LEU A 1 124 ? 13.991 0.825 2.839 1.00 82.81 124 LEU A C 1
ATOM 951 O O . LEU A 1 124 ? 13.861 1.020 1.633 1.00 82.81 124 LEU A O 1
ATOM 955 N N . GLY A 1 125 ? 14.935 1.437 3.554 1.00 87.12 125 GLY A N 1
ATOM 956 C CA . GLY A 1 125 ? 15.934 2.312 2.955 1.00 87.12 125 GLY A CA 1
ATOM 957 C C . GLY A 1 125 ? 16.783 1.590 1.924 1.00 87.12 125 GLY A C 1
ATOM 958 O O . GLY A 1 125 ? 16.965 2.099 0.826 1.00 87.12 125 GLY A O 1
ATOM 959 N N . PHE A 1 126 ? 17.233 0.376 2.229 1.00 88.38 126 PHE A N 1
ATOM 960 C CA . PHE A 1 126 ? 17.961 -0.441 1.266 1.00 88.38 126 PHE A CA 1
ATOM 961 C C . PHE A 1 126 ? 17.128 -0.717 0.005 1.00 88.38 126 PHE A C 1
ATOM 963 O O . PHE A 1 126 ? 17.605 -0.488 -1.105 1.00 88.38 126 PHE A O 1
ATOM 970 N N . ALA A 1 127 ? 15.864 -1.121 0.151 1.00 85.88 127 ALA A N 1
ATOM 971 C CA . ALA A 1 127 ? 14.987 -1.353 -0.994 1.00 85.88 127 ALA A CA 1
ATOM 972 C C . ALA A 1 127 ? 14.801 -0.084 -1.852 1.00 85.88 127 ALA A C 1
ATOM 974 O O . ALA A 1 127 ? 15.013 -0.117 -3.064 1.00 85.88 127 ALA A O 1
ATOM 975 N N . ASN A 1 128 ? 14.488 1.055 -1.228 1.00 84.50 128 ASN A N 1
ATOM 976 C CA . ASN A 1 128 ? 14.173 2.300 -1.938 1.00 84.50 128 ASN A CA 1
ATOM 977 C C . ASN A 1 128 ? 15.392 3.042 -2.504 1.00 84.50 128 ASN A C 1
ATOM 979 O O . ASN A 1 128 ? 15.269 3.717 -3.526 1.00 84.50 128 ASN A O 1
ATOM 983 N N . PHE A 1 129 ? 16.551 2.967 -1.846 1.00 88.44 129 PHE A N 1
ATOM 984 C CA . PHE A 1 129 ? 17.754 3.712 -2.241 1.00 88.44 129 PHE A CA 1
ATOM 985 C C . PHE A 1 129 ? 18.793 2.865 -2.974 1.00 88.44 129 PHE A C 1
ATOM 987 O O . PHE A 1 129 ? 19.706 3.432 -3.569 1.00 88.44 129 PHE A O 1
ATOM 994 N N . VAL A 1 130 ? 18.668 1.535 -2.955 1.00 88.06 130 VAL A N 1
ATOM 995 C CA . VAL A 1 130 ? 19.585 0.634 -3.666 1.00 88.06 130 VAL A CA 1
ATOM 996 C C . VAL A 1 130 ? 18.834 -0.163 -4.724 1.00 88.06 130 VAL A C 1
ATOM 998 O O . VAL A 1 130 ? 19.125 -0.010 -5.907 1.00 88.06 130 VAL A O 1
ATOM 1001 N N . LEU A 1 131 ? 17.835 -0.962 -4.339 1.00 86.38 131 LEU A N 1
ATOM 1002 C CA . LEU A 1 131 ? 17.192 -1.892 -5.277 1.00 86.38 131 LEU A CA 1
ATOM 1003 C C . LEU A 1 131 ? 16.400 -1.175 -6.373 1.00 86.38 131 LEU A C 1
ATOM 1005 O O . LEU A 1 131 ? 16.591 -1.481 -7.545 1.00 86.38 131 LEU A O 1
ATOM 1009 N N . ILE A 1 132 ? 15.564 -0.190 -6.027 1.00 85.38 132 ILE A N 1
ATOM 1010 C CA . ILE A 1 132 ? 14.768 0.552 -7.023 1.00 85.38 132 ILE A CA 1
ATOM 1011 C C . ILE A 1 132 ? 15.666 1.293 -8.031 1.00 85.38 132 ILE A C 1
ATOM 1013 O O . ILE A 1 132 ? 15.428 1.159 -9.235 1.00 85.38 132 ILE A O 1
ATOM 1017 N N . PRO A 1 133 ? 16.711 2.032 -7.606 1.00 87.38 133 PRO A N 1
ATOM 1018 C CA . PRO A 1 133 ? 17.731 2.563 -8.509 1.00 87.38 133 PRO A CA 1
ATOM 1019 C C . PRO A 1 133 ? 18.393 1.512 -9.401 1.00 87.38 133 PRO A C 1
ATOM 1021 O O . PRO A 1 133 ? 18.517 1.747 -10.601 1.00 87.38 133 PRO A O 1
ATOM 1024 N N . MET A 1 134 ? 18.781 0.358 -8.845 1.00 86.50 134 MET A N 1
ATOM 1025 C CA . MET A 1 134 ? 19.406 -0.721 -9.618 1.00 86.50 134 MET A CA 1
ATOM 1026 C C . MET A 1 134 ? 18.462 -1.267 -10.692 1.00 86.50 134 MET A C 1
ATOM 1028 O O . MET A 1 134 ? 18.836 -1.312 -11.859 1.00 86.50 134 MET A O 1
ATOM 1032 N N . VAL A 1 135 ? 17.219 -1.596 -10.337 1.00 85.00 135 VAL A N 1
ATOM 1033 C CA . VAL A 1 135 ? 16.199 -2.053 -11.299 1.00 85.00 135 VAL A CA 1
ATOM 1034 C C . VAL A 1 135 ? 15.942 -0.980 -12.360 1.00 85.00 135 VAL A C 1
ATOM 1036 O O . VAL A 1 135 ? 15.881 -1.271 -13.553 1.00 85.00 135 VAL A O 1
ATOM 1039 N N . SER A 1 136 ? 15.864 0.289 -11.945 1.00 86.06 136 SER A N 1
ATOM 1040 C CA . SER A 1 136 ? 15.660 1.409 -12.868 1.00 86.06 136 SER A CA 1
ATOM 1041 C C . SER A 1 136 ? 16.794 1.524 -13.882 1.00 86.06 136 SER A C 1
ATOM 1043 O O . SER A 1 136 ? 16.512 1.778 -15.045 1.00 86.06 136 SER A O 1
ATOM 1045 N N . LEU A 1 137 ? 18.050 1.324 -13.466 1.00 84.38 137 LEU A N 1
ATOM 1046 C CA . LEU A 1 137 ? 19.213 1.321 -14.358 1.00 84.38 137 LEU A CA 1
ATOM 1047 C C . LEU A 1 137 ? 19.229 0.104 -15.290 1.00 84.38 137 LEU A C 1
ATOM 1049 O O . LEU A 1 137 ? 19.542 0.264 -16.464 1.00 84.38 137 LEU A O 1
ATOM 1053 N N . GLY A 1 138 ? 18.865 -1.084 -14.798 1.00 79.56 138 GLY A N 1
ATOM 1054 C CA . GLY A 1 138 ? 18.847 -2.318 -15.595 1.00 79.56 138 GLY A CA 1
ATOM 1055 C C . GLY A 1 138 ? 17.785 -2.327 -16.691 1.00 79.56 138 GLY A C 1
ATOM 1056 O O . GLY A 1 138 ? 17.966 -2.955 -17.732 1.00 79.56 138 GLY A O 1
ATOM 1057 N N . ALA A 1 139 ? 16.712 -1.560 -16.506 1.00 80.62 139 ALA A N 1
ATOM 1058 C CA . ALA A 1 139 ? 15.695 -1.378 -17.531 1.00 80.62 139 ALA A CA 1
ATOM 1059 C C . ALA A 1 139 ? 16.139 -0.492 -18.706 1.00 80.62 139 ALA A C 1
ATOM 1061 O O . ALA A 1 139 ? 15.470 -0.505 -19.746 1.00 80.62 139 ALA A O 1
ATOM 1062 N N . TRP A 1 140 ? 17.234 0.264 -18.564 1.00 82.88 140 TRP A N 1
ATOM 1063 C CA . TRP A 1 140 ? 17.793 1.040 -19.665 1.00 82.88 140 TRP A CA 1
ATOM 1064 C C . TRP A 1 140 ? 18.684 0.164 -20.530 1.00 82.88 140 TRP A C 1
ATOM 1066 O O . TRP A 1 140 ? 19.818 -0.152 -20.181 1.00 82.88 140 TRP A O 1
ATOM 1076 N N . ASP A 1 141 ? 18.157 -0.176 -21.697 1.00 81.06 141 ASP A N 1
ATOM 1077 C CA . ASP A 1 141 ? 18.889 -0.875 -22.737 1.00 81.06 141 ASP A CA 1
ATOM 1078 C C . ASP A 1 141 ? 18.930 0.009 -23.994 1.00 81.06 141 ASP A C 1
ATOM 1080 O O . ASP A 1 141 ? 17.868 0.315 -24.550 1.00 81.06 141 ASP A O 1
ATOM 1084 N N . PRO A 1 142 ? 20.118 0.459 -24.441 1.00 77.75 142 PRO A N 1
ATOM 1085 C CA . PRO A 1 142 ? 20.249 1.273 -25.648 1.00 77.75 142 PRO A CA 1
ATOM 1086 C C . PRO A 1 142 ? 19.901 0.518 -26.934 1.00 77.75 142 PRO A C 1
ATOM 1088 O O . PRO A 1 142 ? 19.704 1.155 -27.968 1.00 77.75 142 PRO A O 1
ATOM 1091 N N . HIS A 1 143 ? 19.847 -0.814 -26.895 1.00 80.12 143 HIS A N 1
ATOM 1092 C CA . HIS A 1 143 ? 19.544 -1.645 -28.056 1.00 80.12 143 HIS A CA 1
ATOM 1093 C C . HIS A 1 143 ? 18.042 -1.874 -28.249 1.00 80.12 143 HIS A C 1
ATOM 1095 O O . HIS A 1 143 ? 17.631 -2.320 -29.321 1.00 80.12 143 HIS A O 1
ATOM 1101 N N . LEU A 1 144 ? 17.212 -1.541 -27.254 1.00 74.75 144 LEU A N 1
ATOM 1102 C CA . LEU A 1 144 ? 15.767 -1.713 -27.353 1.00 74.75 144 LEU A CA 1
ATOM 1103 C C . LEU A 1 144 ? 15.096 -0.582 -28.143 1.00 74.75 144 LEU A C 1
ATOM 1105 O O . LEU A 1 144 ? 15.475 0.587 -28.021 1.00 74.75 144 LEU A O 1
ATOM 1109 N N . PRO A 1 145 ? 14.042 -0.897 -28.918 1.00 75.06 145 PRO A N 1
ATOM 1110 C CA . PRO A 1 145 ? 13.241 0.123 -29.570 1.00 75.06 145 PRO A CA 1
ATOM 1111 C C . PRO A 1 145 ? 12.576 1.039 -28.533 1.00 75.06 145 PRO A C 1
ATOM 1113 O O . PRO A 1 145 ? 12.179 0.618 -27.446 1.00 75.06 145 PRO A O 1
ATOM 1116 N N . ASN A 1 146 ? 12.413 2.315 -28.894 1.00 73.62 146 ASN A N 1
ATOM 1117 C CA . ASN A 1 146 ? 11.924 3.369 -27.995 1.00 73.62 146 ASN A CA 1
ATOM 1118 C C . ASN A 1 146 ? 10.584 3.054 -27.305 1.00 73.62 146 ASN A C 1
ATOM 1120 O O . ASN A 1 146 ? 10.335 3.559 -26.207 1.00 73.62 146 ASN A O 1
ATOM 1124 N N . THR A 1 147 ? 9.728 2.256 -27.947 1.00 70.19 147 THR A N 1
ATOM 1125 C CA . THR A 1 147 ? 8.434 1.808 -27.414 1.00 70.19 147 THR A CA 1
ATOM 1126 C C . THR A 1 147 ? 8.596 0.917 -26.186 1.00 70.19 147 THR A C 1
ATOM 1128 O O . THR A 1 147 ? 7.876 1.093 -25.202 1.00 70.19 147 THR A O 1
ATOM 1131 N N . ASP A 1 148 ? 9.589 0.031 -26.193 1.00 77.25 148 ASP A N 1
ATOM 1132 C CA . ASP A 1 148 ? 9.785 -0.969 -25.142 1.00 77.25 148 ASP A CA 1
ATOM 1133 C C . ASP A 1 148 ? 10.436 -0.340 -23.906 1.00 77.25 148 ASP A C 1
ATOM 1135 O O . ASP A 1 148 ? 10.062 -0.650 -22.772 1.00 77.25 148 ASP A O 1
ATOM 1139 N N . THR A 1 149 ? 11.333 0.634 -24.107 1.00 77.56 149 THR A N 1
ATOM 1140 C CA . THR A 1 149 ? 11.902 1.433 -23.010 1.00 77.56 149 THR A CA 1
ATOM 1141 C C . THR A 1 149 ? 10.812 2.191 -22.246 1.00 77.56 149 THR A C 1
ATOM 1143 O O . THR A 1 149 ? 10.839 2.251 -21.016 1.00 77.56 149 THR A O 1
ATOM 1146 N N . GLY A 1 150 ? 9.831 2.757 -22.961 1.00 78.69 150 GLY A N 1
ATOM 1147 C CA . GLY A 1 150 ? 8.723 3.497 -22.356 1.00 78.69 150 GLY A CA 1
ATOM 1148 C C . GLY A 1 150 ? 7.838 2.614 -21.475 1.00 78.69 150 GLY A C 1
ATOM 1149 O O . GLY A 1 150 ? 7.519 2.996 -20.347 1.00 78.69 150 GLY A O 1
ATOM 1150 N N . LEU A 1 151 ? 7.498 1.412 -21.952 1.00 80.06 151 LEU A N 1
ATOM 1151 C CA . LEU A 1 151 ? 6.700 0.446 -21.193 1.00 80.06 151 LEU A CA 1
ATOM 1152 C C . LEU A 1 151 ? 7.421 -0.003 -19.913 1.00 80.06 151 LEU A C 1
ATOM 1154 O O . LEU A 1 151 ? 6.822 -0.005 -18.837 1.00 80.06 151 LEU A O 1
ATOM 1158 N N . ARG A 1 152 ? 8.717 -0.332 -20.005 1.00 81.19 152 ARG A N 1
ATOM 1159 C CA . ARG A 1 152 ? 9.530 -0.712 -18.835 1.00 81.19 152 ARG A CA 1
ATOM 1160 C C . ARG A 1 152 ? 9.590 0.413 -17.809 1.00 81.19 152 ARG A C 1
ATOM 1162 O O . ARG A 1 152 ? 9.401 0.172 -16.618 1.00 81.19 152 ARG A O 1
ATOM 1169 N N . PHE A 1 153 ? 9.769 1.652 -18.265 1.00 81.75 153 PHE A N 1
ATOM 1170 C CA . PHE A 1 153 ? 9.776 2.815 -17.384 1.00 81.75 153 PHE A CA 1
ATOM 1171 C C . PHE A 1 153 ? 8.439 3.006 -16.649 1.00 81.75 153 PHE A C 1
ATOM 1173 O O . PHE A 1 153 ? 8.418 3.262 -15.440 1.00 81.75 153 PHE A O 1
ATOM 1180 N N . GLN A 1 154 ? 7.317 2.835 -17.354 1.00 84.00 154 GLN A N 1
ATOM 1181 C CA . GLN A 1 154 ? 5.984 2.878 -16.749 1.00 84.00 154 GLN A CA 1
ATOM 1182 C C . GLN A 1 154 ? 5.790 1.754 -15.727 1.00 84.00 154 GLN A C 1
ATOM 1184 O O . GLN A 1 154 ? 5.316 2.025 -14.626 1.00 84.00 154 GLN A O 1
ATOM 1189 N N . ALA A 1 155 ? 6.214 0.527 -16.041 1.00 83.56 155 ALA A N 1
ATOM 1190 C CA . ALA A 1 155 ? 6.131 -0.605 -15.121 1.00 83.56 155 ALA A CA 1
ATOM 1191 C C . ALA A 1 155 ? 6.917 -0.344 -13.825 1.00 83.56 155 ALA A C 1
ATOM 1193 O O . ALA A 1 155 ? 6.361 -0.484 -12.736 1.00 83.56 155 ALA A O 1
ATOM 1194 N N . ILE A 1 156 ? 8.163 0.132 -13.922 1.00 84.62 156 ILE A N 1
ATOM 1195 C CA . ILE A 1 156 ? 8.976 0.479 -12.743 1.00 84.62 156 ILE A CA 1
ATOM 1196 C C . ILE A 1 156 ? 8.331 1.626 -11.955 1.00 84.62 156 ILE A C 1
ATOM 1198 O O . ILE A 1 156 ? 8.328 1.613 -10.724 1.00 84.62 156 ILE A O 1
ATOM 1202 N N . THR A 1 157 ? 7.758 2.618 -12.641 1.00 86.06 157 THR A N 1
ATOM 1203 C CA . THR A 1 157 ? 7.040 3.721 -11.984 1.00 86.06 157 THR A CA 1
ATOM 1204 C C . THR A 1 157 ? 5.835 3.205 -11.199 1.00 86.06 157 THR A C 1
ATOM 1206 O O . THR A 1 157 ? 5.654 3.604 -10.050 1.00 86.06 157 THR A O 1
ATOM 1209 N N . ILE A 1 158 ? 5.045 2.294 -11.779 1.00 85.94 158 ILE A N 1
ATOM 1210 C CA . ILE A 1 158 ? 3.896 1.663 -11.116 1.00 85.94 158 ILE A CA 1
ATOM 1211 C C . ILE A 1 158 ? 4.358 0.855 -9.904 1.00 85.94 158 ILE A C 1
ATOM 1213 O O . ILE A 1 158 ? 3.813 1.042 -8.820 1.00 85.94 158 ILE A O 1
ATOM 1217 N N . VAL A 1 159 ? 5.389 0.017 -10.049 1.00 83.81 159 VAL A N 1
ATOM 1218 C CA . VAL A 1 159 ? 5.942 -0.777 -8.939 1.00 83.81 159 VAL A CA 1
ATOM 1219 C C . VAL A 1 159 ? 6.435 0.133 -7.817 1.00 83.81 159 VAL A C 1
ATOM 1221 O O . VAL A 1 159 ? 6.117 -0.106 -6.654 1.00 83.81 159 VAL A O 1
ATOM 1224 N N . HIS A 1 160 ? 7.134 1.224 -8.138 1.00 85.62 160 HIS A N 1
ATOM 1225 C CA . HIS A 1 160 ? 7.579 2.178 -7.125 1.00 85.62 160 HIS A CA 1
ATOM 1226 C C . HIS A 1 160 ? 6.403 2.901 -6.449 1.00 85.62 160 HIS A C 1
ATOM 1228 O O . HIS A 1 160 ? 6.422 3.085 -5.234 1.00 85.62 160 HIS A O 1
ATOM 1234 N N . MET A 1 161 ? 5.352 3.268 -7.191 1.00 86.25 161 MET A N 1
ATOM 1235 C CA . MET A 1 161 ? 4.129 3.816 -6.590 1.00 86.25 161 MET A CA 1
ATOM 1236 C C . MET A 1 161 ? 3.452 2.808 -5.662 1.00 86.25 161 MET A C 1
ATOM 1238 O O . MET A 1 161 ? 3.069 3.170 -4.553 1.00 86.25 161 MET A O 1
ATOM 1242 N N . MET A 1 162 ? 3.335 1.544 -6.074 1.00 85.44 162 MET A N 1
ATOM 1243 C CA . MET A 1 162 ? 2.801 0.478 -5.224 1.00 85.44 162 MET A CA 1
ATOM 1244 C C . MET A 1 162 ? 3.635 0.326 -3.954 1.00 85.44 162 MET A C 1
ATOM 1246 O O . MET A 1 162 ? 3.078 0.277 -2.862 1.00 85.44 162 MET A O 1
ATOM 1250 N N . ALA A 1 163 ? 4.962 0.336 -4.081 1.00 84.12 163 ALA A N 1
ATOM 1251 C CA . ALA A 1 163 ? 5.868 0.295 -2.945 1.00 84.12 163 ALA A CA 1
ATOM 1252 C C . ALA A 1 163 ? 5.610 1.479 -1.993 1.00 84.12 163 ALA A C 1
ATOM 1254 O O . ALA A 1 163 ? 5.443 1.277 -0.793 1.00 84.12 163 ALA A O 1
ATOM 1255 N N . ALA A 1 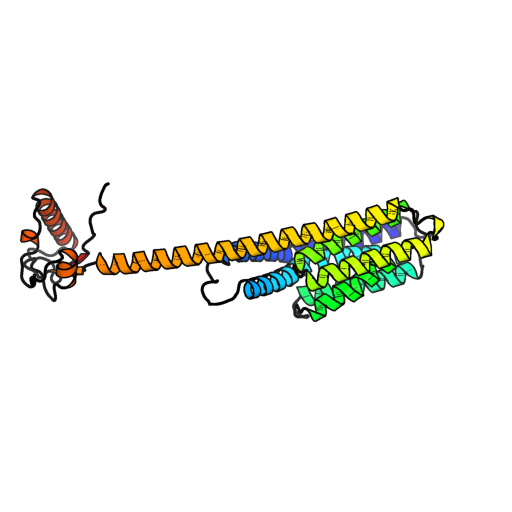164 ? 5.444 2.696 -2.521 1.00 86.75 164 ALA A N 1
ATOM 1256 C CA . ALA A 1 164 ? 5.092 3.890 -1.746 1.00 86.75 164 ALA A CA 1
ATOM 1257 C C . ALA A 1 164 ? 3.851 3.690 -0.864 1.00 86.75 164 ALA A C 1
ATOM 1259 O O . ALA A 1 164 ? 3.876 4.003 0.328 1.00 86.75 164 ALA A O 1
ATOM 1260 N N . PHE A 1 165 ? 2.783 3.131 -1.442 1.00 84.88 165 PHE A N 1
ATOM 1261 C CA . PHE A 1 165 ? 1.530 2.860 -0.733 1.00 84.88 165 PHE A CA 1
ATOM 1262 C C . PHE A 1 165 ? 1.675 1.811 0.365 1.00 84.88 165 PHE A C 1
ATOM 1264 O O . PHE A 1 165 ? 0.967 1.869 1.369 1.00 84.88 165 PHE A O 1
ATOM 1271 N N . LEU A 1 166 ? 2.578 0.850 0.186 1.00 83.81 166 LEU A N 1
ATOM 1272 C CA . LEU A 1 166 ? 2.823 -0.174 1.193 1.00 83.81 166 LEU A CA 1
ATOM 1273 C C . LEU A 1 166 ? 3.657 0.350 2.355 1.00 83.81 166 LEU A C 1
ATOM 1275 O O . LEU A 1 166 ? 3.467 -0.085 3.487 1.00 83.81 166 LEU A O 1
ATOM 1279 N N . TYR A 1 167 ? 4.558 1.290 2.087 1.00 82.00 167 TYR A N 1
ATOM 1280 C CA . TYR A 1 167 ? 5.473 1.799 3.096 1.00 82.00 167 TYR A CA 1
ATOM 1281 C C . TYR A 1 167 ? 4.928 2.979 3.888 1.00 82.00 167 TYR A C 1
ATOM 1283 O O . TYR A 1 167 ? 5.282 3.098 5.056 1.00 82.00 167 TYR A O 1
ATOM 1291 N N . LEU A 1 168 ? 4.080 3.825 3.284 1.00 86.38 168 LEU A N 1
ATOM 1292 C CA . LEU A 1 168 ? 3.462 4.982 3.950 1.00 86.38 168 LEU A CA 1
ATOM 1293 C C . LEU A 1 168 ? 4.469 5.845 4.744 1.00 86.38 168 LEU A C 1
ATOM 1295 O O . LEU A 1 168 ? 4.169 6.330 5.834 1.00 86.38 168 LEU A O 1
ATOM 1299 N N . ASP A 1 169 ? 5.688 5.999 4.219 1.00 89.00 169 ASP A N 1
ATOM 1300 C CA . ASP A 1 169 ? 6.746 6.811 4.824 1.00 89.00 169 ASP A CA 1
ATOM 1301 C C . ASP A 1 169 ? 7.214 7.870 3.819 1.00 89.00 169 ASP A C 1
ATOM 1303 O O . ASP A 1 169 ? 8.101 7.634 2.987 1.00 89.00 169 ASP A O 1
ATOM 1307 N N . MET A 1 170 ? 6.618 9.062 3.907 1.00 90.44 170 MET A N 1
ATOM 1308 C CA . MET A 1 170 ? 6.990 10.211 3.081 1.00 90.44 170 MET A CA 1
ATOM 1309 C C . MET A 1 170 ? 8.470 10.589 3.194 1.00 90.44 170 MET A C 1
ATOM 1311 O O . MET A 1 170 ? 9.066 11.020 2.203 1.00 90.44 170 MET A O 1
ATOM 1315 N N . THR A 1 171 ? 9.085 10.406 4.366 1.00 91.06 171 THR A N 1
ATOM 1316 C CA . THR A 1 171 ? 10.482 10.806 4.592 1.00 91.06 171 THR A CA 1
ATOM 1317 C C . THR A 1 171 ? 11.459 9.964 3.777 1.00 91.06 171 THR A C 1
ATOM 1319 O O . THR A 1 171 ? 12.508 10.459 3.370 1.00 91.06 171 THR A O 1
ATOM 1322 N N . MET A 1 172 ? 11.096 8.711 3.500 1.00 90.19 172 MET A N 1
ATOM 1323 C CA . MET A 1 172 ? 11.889 7.785 2.692 1.00 90.19 172 MET A CA 1
ATOM 1324 C C . MET A 1 172 ? 11.470 7.824 1.221 1.00 90.19 172 MET A C 1
ATOM 1326 O O . MET A 1 172 ? 12.320 7.742 0.331 1.00 90.19 172 MET A O 1
ATOM 1330 N N . PHE A 1 173 ? 10.172 7.982 0.955 1.00 91.00 173 PHE A N 1
ATOM 1331 C CA . PHE A 1 173 ? 9.645 7.968 -0.404 1.00 91.00 173 PHE A CA 1
ATOM 1332 C C . PHE A 1 173 ? 10.045 9.201 -1.214 1.00 91.00 173 PHE A C 1
ATOM 1334 O O . PHE A 1 173 ? 10.482 9.047 -2.351 1.00 91.00 173 PHE A O 1
ATOM 1341 N N . ILE A 1 174 ? 9.936 10.416 -0.661 1.00 92.94 174 ILE A N 1
ATOM 1342 C CA . ILE A 1 174 ? 10.214 11.646 -1.425 1.00 92.94 174 ILE A CA 1
ATOM 1343 C C . ILE A 1 174 ? 11.655 11.651 -1.969 1.00 92.94 174 ILE A C 1
ATOM 1345 O O . ILE A 1 174 ? 11.824 11.844 -3.179 1.00 92.94 174 ILE A O 1
ATOM 1349 N N . PRO A 1 175 ? 12.700 11.380 -1.157 1.00 94.44 175 PRO A N 1
ATOM 1350 C CA . PRO A 1 175 ? 14.064 11.324 -1.673 1.00 94.44 175 PRO A CA 1
ATOM 1351 C C . PRO A 1 175 ? 14.280 10.178 -2.670 1.00 94.44 175 PRO A C 1
ATOM 1353 O O . PRO A 1 175 ? 15.008 10.357 -3.644 1.00 94.44 175 PRO A O 1
ATOM 1356 N N . SER A 1 176 ? 13.632 9.023 -2.480 1.00 91.75 176 SER A N 1
ATOM 1357 C CA . SER A 1 176 ? 13.716 7.906 -3.432 1.00 91.75 176 SER A CA 1
ATOM 1358 C C . SER A 1 176 ? 13.051 8.238 -4.775 1.00 91.75 176 SER A C 1
ATOM 1360 O O . SER A 1 176 ? 13.630 7.991 -5.832 1.00 91.75 176 SER A O 1
ATOM 1362 N N . ALA A 1 177 ? 11.881 8.881 -4.770 1.00 92.31 177 ALA A N 1
ATOM 1363 C CA . ALA A 1 177 ? 11.190 9.322 -5.980 1.00 92.31 177 ALA A CA 1
ATOM 1364 C C . ALA A 1 177 ? 11.993 10.385 -6.745 1.00 92.31 177 ALA A C 1
ATOM 1366 O O . ALA A 1 177 ? 12.053 10.346 -7.980 1.00 92.31 177 ALA A O 1
ATOM 1367 N N . LEU A 1 178 ? 12.651 11.300 -6.024 1.00 94.12 178 LEU A N 1
ATOM 1368 C CA . LEU A 1 178 ? 13.596 12.262 -6.595 1.00 94.12 178 LEU A CA 1
ATOM 1369 C C . LEU A 1 178 ? 14.794 11.555 -7.234 1.00 94.12 178 LEU A C 1
ATOM 1371 O O . LEU A 1 178 ? 15.086 11.801 -8.404 1.00 94.12 178 LEU A O 1
ATOM 1375 N N . LEU A 1 179 ? 15.442 10.646 -6.500 1.00 93.56 179 LEU A N 1
ATOM 1376 C CA . LEU A 1 179 ? 16.583 9.870 -6.985 1.00 93.56 179 LEU A CA 1
ATOM 1377 C C . LEU A 1 179 ? 16.221 9.068 -8.237 1.00 93.56 179 LEU A C 1
ATOM 1379 O O . LEU A 1 179 ? 16.944 9.111 -9.228 1.00 93.56 179 LEU A O 1
ATOM 1383 N N . GLN A 1 180 ? 15.076 8.390 -8.232 1.00 90.88 180 GLN A N 1
ATOM 1384 C CA . GLN A 1 180 ? 14.608 7.634 -9.386 1.00 90.88 180 GLN A CA 1
ATOM 1385 C C . GLN A 1 180 ? 14.361 8.547 -10.591 1.00 90.88 180 GLN A C 1
ATOM 1387 O O . GLN A 1 180 ? 14.757 8.222 -11.709 1.00 90.88 180 GLN A O 1
ATOM 1392 N N . SER A 1 181 ? 13.733 9.707 -10.381 1.00 92.12 181 SER A N 1
ATOM 1393 C CA . SER A 1 181 ? 13.492 10.677 -11.458 1.00 92.12 181 SER A CA 1
ATOM 1394 C C . SER A 1 181 ? 14.807 11.190 -12.041 1.00 92.12 181 SER A C 1
ATOM 1396 O O . SER A 1 181 ? 14.947 11.251 -13.260 1.00 92.12 181 SER A O 1
ATOM 1398 N N . LEU A 1 182 ? 15.793 11.471 -11.183 1.00 93.06 182 LEU A N 1
ATOM 1399 C CA . LEU A 1 182 ? 17.132 11.884 -11.592 1.00 93.06 182 LEU A CA 1
ATOM 1400 C C . LEU A 1 182 ? 17.837 10.793 -12.404 1.00 93.06 182 LEU A C 1
ATOM 1402 O O . LEU A 1 182 ? 18.353 11.088 -13.477 1.00 93.06 182 LEU A O 1
ATOM 1406 N N . ILE A 1 183 ? 17.810 9.542 -11.935 1.00 91.25 183 ILE A N 1
ATOM 1407 C CA . ILE A 1 183 ? 18.369 8.386 -12.653 1.00 91.25 183 ILE A CA 1
ATOM 1408 C C . ILE A 1 183 ? 17.723 8.246 -14.026 1.00 91.25 183 ILE A C 1
ATOM 1410 O O . ILE A 1 183 ? 18.415 8.015 -15.007 1.00 91.25 183 ILE A O 1
ATOM 1414 N N . SER A 1 184 ? 16.409 8.434 -14.111 1.00 88.62 184 SER A N 1
ATOM 1415 C CA . SER A 1 184 ? 15.664 8.297 -15.365 1.00 88.62 184 SER A CA 1
ATOM 1416 C C . SER A 1 184 ? 16.050 9.373 -16.375 1.00 88.62 184 SER A C 1
ATOM 1418 O O . SER A 1 184 ? 16.285 9.074 -17.543 1.00 88.62 184 SER A O 1
ATOM 1420 N N . VAL A 1 185 ? 16.164 10.624 -15.922 1.00 91.38 185 VAL A N 1
ATOM 1421 C CA . VAL A 1 185 ? 16.607 11.739 -16.767 1.00 91.38 185 VAL A CA 1
ATOM 1422 C C . VAL A 1 185 ? 18.071 11.557 -17.174 1.00 91.38 185 VAL A C 1
ATOM 1424 O O . VAL A 1 185 ? 18.395 11.727 -18.346 1.00 91.38 185 VAL A O 1
ATOM 1427 N N . ALA A 1 186 ? 18.944 11.164 -16.243 1.00 91.81 186 ALA A N 1
ATOM 1428 C CA . ALA A 1 186 ? 20.366 10.943 -16.502 1.00 91.81 186 ALA A CA 1
ATOM 1429 C C . ALA A 1 186 ? 20.605 9.773 -17.467 1.00 91.81 186 ALA A C 1
ATOM 1431 O O . ALA A 1 186 ? 21.396 9.898 -18.398 1.00 91.81 186 ALA A O 1
ATOM 1432 N N . ALA A 1 187 ? 19.894 8.661 -17.288 1.00 88.69 187 ALA A N 1
ATOM 1433 C CA . ALA A 1 187 ? 19.972 7.514 -18.181 1.00 88.69 187 ALA A CA 1
ATOM 1434 C C . ALA A 1 187 ? 19.426 7.858 -19.574 1.00 88.69 187 ALA A C 1
ATOM 1436 O O . ALA A 1 187 ? 20.079 7.556 -20.569 1.00 88.69 187 ALA A O 1
ATOM 1437 N N . SER A 1 188 ? 18.304 8.583 -19.661 1.00 87.50 188 SER A N 1
ATOM 1438 C CA . SER A 1 188 ? 17.793 9.097 -20.940 1.00 87.50 188 SER A CA 1
ATOM 1439 C C . SER A 1 188 ? 18.831 9.975 -21.648 1.00 87.50 188 SER A C 1
ATOM 1441 O O . SER A 1 188 ? 19.128 9.759 -22.821 1.00 87.50 188 SER A O 1
ATOM 1443 N N . ALA A 1 189 ? 19.453 10.906 -20.918 1.00 91.19 189 ALA A N 1
ATOM 1444 C CA . ALA A 1 189 ? 20.498 11.784 -21.439 1.00 91.19 189 ALA A CA 1
ATOM 1445 C C . ALA A 1 189 ? 21.732 11.015 -21.930 1.00 91.19 189 ALA A C 1
ATOM 1447 O O . ALA A 1 189 ? 22.302 11.359 -22.965 1.00 91.19 189 ALA A O 1
ATOM 1448 N N . TYR A 1 190 ? 22.141 9.983 -21.189 1.00 90.88 190 TYR A N 1
ATOM 1449 C CA . TYR A 1 190 ? 23.308 9.168 -21.504 1.00 90.88 190 TYR A CA 1
ATOM 1450 C C . TYR A 1 190 ? 23.072 8.279 -22.731 1.00 90.88 190 TYR A C 1
ATOM 1452 O O . TYR A 1 19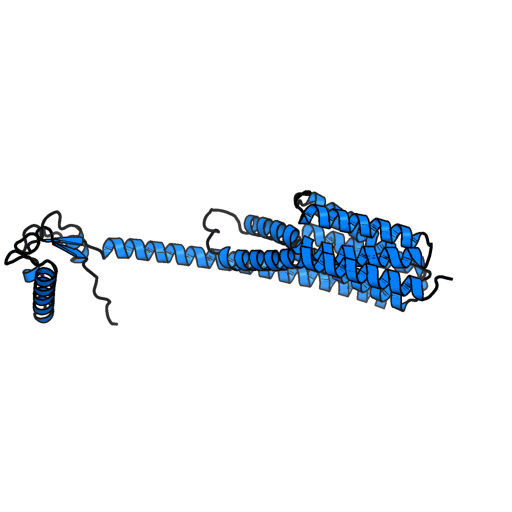0 ? 23.884 8.286 -23.653 1.00 90.88 190 TYR A O 1
ATOM 1460 N N . PHE A 1 191 ? 21.951 7.552 -22.776 1.00 86.06 191 PHE A N 1
ATOM 1461 C CA . PHE A 1 191 ? 21.681 6.575 -23.835 1.00 86.06 191 PHE A CA 1
ATOM 1462 C C . PHE A 1 191 ? 21.103 7.190 -25.114 1.00 86.06 191 PHE A C 1
ATOM 1464 O O . PHE A 1 191 ? 21.404 6.711 -26.204 1.00 86.06 191 PHE A O 1
ATOM 1471 N N . ARG A 1 192 ? 20.283 8.245 -25.012 1.00 85.00 192 ARG A N 1
ATOM 1472 C CA . ARG A 1 192 ? 19.647 8.896 -26.179 1.00 85.00 192 ARG A CA 1
ATOM 1473 C C . ARG A 1 192 ? 20.387 10.147 -26.652 1.00 85.00 192 ARG A C 1
ATOM 1475 O O . ARG A 1 192 ? 20.067 10.681 -27.712 1.00 85.00 192 ARG A O 1
ATOM 1482 N N . GLY A 1 193 ? 21.377 10.597 -25.884 1.00 88.94 193 GLY A N 1
ATOM 1483 C CA . GLY A 1 193 ? 22.099 11.841 -26.113 1.00 88.94 193 GLY A CA 1
ATOM 1484 C C . GLY A 1 193 ? 21.374 13.062 -25.541 1.00 88.94 193 GLY A C 1
ATOM 1485 O O . GLY A 1 193 ? 20.150 13.106 -25.411 1.00 88.94 193 GLY A O 1
ATOM 1486 N N . SER A 1 194 ? 22.147 14.100 -25.221 1.00 90.81 194 SER A N 1
ATOM 1487 C CA . SER A 1 194 ? 21.636 15.330 -24.601 1.00 90.81 194 SER A CA 1
ATOM 1488 C C . SER A 1 194 ? 20.721 16.154 -25.508 1.00 90.81 194 SER A C 1
ATOM 1490 O O . SER A 1 194 ? 19.916 16.934 -25.010 1.00 90.81 194 SER A O 1
ATOM 1492 N N . SER A 1 195 ? 20.789 15.965 -26.827 1.00 90.25 195 SER A N 1
ATOM 1493 C CA . SER A 1 195 ? 19.914 16.642 -27.792 1.00 90.25 195 SER A CA 1
ATOM 1494 C C . SER A 1 195 ? 18.449 16.203 -27.699 1.00 90.25 195 SER A C 1
ATOM 1496 O O . SER A 1 195 ? 17.569 16.944 -28.130 1.00 90.25 195 SER A O 1
ATOM 1498 N N . GLN A 1 196 ? 18.179 15.029 -27.118 1.00 85.00 196 GLN A N 1
ATOM 1499 C CA . GLN A 1 196 ? 16.829 14.492 -26.915 1.00 85.00 196 GLN A CA 1
ATOM 1500 C C . GLN A 1 196 ? 16.202 14.930 -25.579 1.00 85.00 196 GLN A C 1
ATOM 1502 O O . GLN A 1 196 ? 15.028 14.652 -25.331 1.00 85.00 196 GLN A O 1
ATOM 1507 N N . LEU A 1 197 ? 16.948 15.633 -24.715 1.00 89.38 197 LEU A N 1
ATOM 1508 C CA . LEU A 1 197 ? 16.415 16.241 -23.492 1.00 89.38 197 LEU A CA 1
ATOM 1509 C C . LEU A 1 197 ? 15.626 17.508 -23.841 1.00 89.38 197 LEU A C 1
ATOM 1511 O O . LEU A 1 197 ? 16.088 18.634 -23.653 1.00 89.38 197 LEU A O 1
ATOM 1515 N N . THR A 1 198 ? 14.418 17.328 -24.367 1.00 92.75 198 TH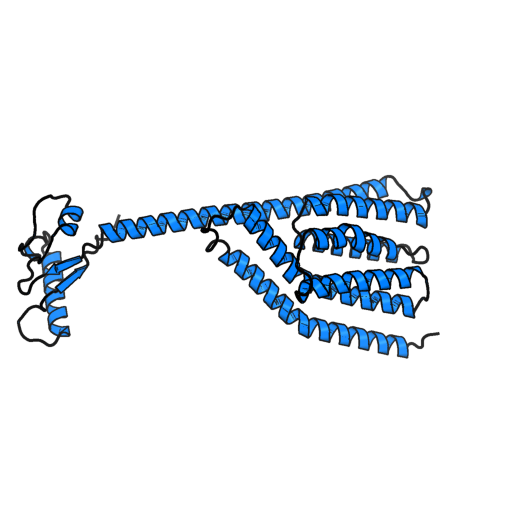R A N 1
ATOM 1516 C CA . THR A 1 198 ? 13.498 18.441 -24.600 1.00 92.75 198 THR A CA 1
ATOM 1517 C C . THR A 1 198 ? 12.977 18.990 -23.271 1.00 92.75 198 THR A C 1
ATOM 1519 O O . THR A 1 198 ? 12.833 18.266 -22.282 1.00 92.75 198 THR A O 1
ATOM 1522 N N . ALA A 1 199 ? 12.652 20.286 -23.237 1.00 92.69 199 ALA A N 1
ATOM 1523 C CA . ALA A 1 199 ? 12.012 20.892 -22.068 1.00 92.69 199 ALA A CA 1
ATOM 1524 C C . ALA A 1 199 ? 10.697 20.175 -21.709 1.00 92.69 199 ALA A C 1
ATOM 1526 O O . ALA A 1 199 ? 10.404 19.977 -20.535 1.00 92.69 199 ALA A O 1
ATOM 1527 N N . GLU A 1 200 ? 9.955 19.713 -22.718 1.00 91.06 200 GLU A N 1
ATOM 1528 C CA . GLU A 1 200 ? 8.731 18.927 -22.552 1.00 91.06 200 GLU A CA 1
ATOM 1529 C C . GLU A 1 200 ? 8.972 17.625 -21.777 1.00 91.06 200 GLU A C 1
ATOM 1531 O O . GLU A 1 200 ? 8.229 17.322 -20.844 1.00 91.06 200 GLU A O 1
ATOM 1536 N N . PHE A 1 201 ? 10.046 16.893 -22.092 1.00 88.50 201 PHE A N 1
ATOM 1537 C CA . PHE A 1 201 ? 10.414 15.671 -21.377 1.00 88.50 201 PHE A CA 1
ATOM 1538 C C . PHE A 1 201 ? 10.698 15.946 -19.895 1.00 88.50 201 PHE A C 1
ATOM 1540 O O . PHE A 1 201 ? 10.184 15.251 -19.016 1.00 88.50 201 PHE A O 1
ATOM 1547 N N . VAL A 1 202 ? 11.469 16.997 -19.599 1.00 91.88 202 VAL A N 1
ATOM 1548 C CA . VAL A 1 202 ? 11.770 17.393 -18.215 1.00 91.88 202 VAL A CA 1
ATOM 1549 C C . VAL A 1 202 ? 10.498 17.827 -17.482 1.00 91.88 202 VAL A C 1
ATOM 1551 O O . VAL A 1 202 ? 10.257 17.373 -16.363 1.00 91.88 202 VAL A O 1
ATOM 1554 N N . CYS A 1 203 ? 9.652 18.645 -18.113 1.00 94.25 203 CYS A N 1
ATOM 1555 C CA . CYS A 1 203 ? 8.368 19.064 -17.552 1.00 94.25 203 CYS A CA 1
ATOM 1556 C C . CYS A 1 203 ? 7.464 17.866 -17.238 1.00 94.25 203 CYS A C 1
ATOM 1558 O O . CYS A 1 203 ? 6.903 17.810 -16.144 1.00 94.25 203 CYS A O 1
ATOM 1560 N N . LEU A 1 204 ? 7.372 16.883 -18.139 1.00 89.81 204 LEU A N 1
ATOM 1561 C CA . LEU A 1 204 ? 6.605 15.657 -17.920 1.00 89.81 204 LEU A CA 1
ATOM 1562 C C . LEU A 1 204 ? 7.133 14.868 -16.713 1.00 89.81 204 LEU A C 1
ATOM 1564 O O . LEU A 1 204 ? 6.348 14.456 -15.860 1.00 89.81 204 LEU A O 1
ATOM 1568 N N . HIS A 1 205 ? 8.454 14.701 -16.590 1.00 90.25 205 HIS A N 1
ATOM 1569 C CA . HIS A 1 205 ? 9.064 14.020 -15.442 1.00 90.25 205 HIS A CA 1
ATOM 1570 C C . HIS A 1 205 ? 8.804 14.743 -14.115 1.00 90.25 205 HIS A C 1
ATOM 1572 O O . HIS A 1 205 ? 8.501 14.089 -13.113 1.00 90.25 205 HIS A O 1
ATOM 1578 N N . VAL A 1 206 ? 8.874 16.077 -14.107 1.00 94.25 206 VAL A N 1
ATOM 1579 C CA . VAL A 1 206 ? 8.511 16.893 -12.938 1.00 94.25 206 VAL A CA 1
ATOM 1580 C C . VAL A 1 206 ? 7.036 16.699 -12.593 1.00 94.25 206 VAL A C 1
ATOM 1582 O O . VAL A 1 206 ? 6.712 16.493 -11.426 1.00 94.25 206 VAL A O 1
ATOM 1585 N N . TRP A 1 207 ? 6.143 16.679 -13.584 1.00 94.75 207 TRP A N 1
ATOM 1586 C CA . TRP A 1 207 ? 4.712 16.458 -13.359 1.00 94.75 207 TRP A CA 1
ATOM 1587 C C . TRP A 1 207 ? 4.417 15.069 -12.785 1.00 94.75 207 TRP A C 1
ATOM 1589 O O . TRP A 1 207 ? 3.675 14.948 -11.812 1.00 94.75 207 TRP A O 1
ATOM 1599 N N . ILE A 1 208 ? 5.055 14.023 -13.319 1.00 90.81 208 ILE A N 1
ATOM 1600 C CA . ILE A 1 208 ? 4.942 12.649 -12.804 1.00 90.81 208 ILE A CA 1
ATOM 1601 C C . ILE A 1 208 ? 5.488 12.559 -11.373 1.00 90.81 208 ILE A C 1
ATOM 1603 O O . ILE A 1 208 ? 4.913 11.875 -10.526 1.00 90.81 208 ILE A O 1
ATOM 1607 N N . LEU A 1 209 ? 6.597 13.233 -11.066 1.00 93.19 209 LEU A N 1
ATOM 1608 C CA . LEU A 1 209 ? 7.132 13.306 -9.706 1.00 93.19 209 LEU A CA 1
ATOM 1609 C C . LEU A 1 209 ? 6.157 14.003 -8.744 1.00 93.19 209 LEU A C 1
ATOM 1611 O O . LEU A 1 209 ? 5.852 13.443 -7.692 1.00 93.19 209 LEU A O 1
ATOM 1615 N N . LEU A 1 210 ? 5.640 15.179 -9.112 1.00 95.31 210 LEU A N 1
ATOM 1616 C CA . LEU A 1 210 ? 4.673 15.921 -8.299 1.00 95.31 210 LEU A CA 1
ATOM 1617 C C . LEU A 1 210 ? 3.385 15.124 -8.084 1.00 95.31 210 LEU A C 1
ATOM 1619 O O . LEU A 1 210 ? 2.891 15.065 -6.962 1.00 95.31 210 LEU A O 1
ATOM 1623 N N . GLY A 1 211 ? 2.881 14.455 -9.124 1.00 92.19 211 GLY A N 1
ATOM 1624 C CA . GLY A 1 211 ? 1.717 13.576 -9.026 1.00 92.19 211 GLY A CA 1
ATOM 1625 C C . GLY A 1 211 ? 1.943 12.419 -8.051 1.00 92.19 211 GLY A C 1
ATOM 1626 O O . GLY A 1 211 ? 1.093 12.160 -7.203 1.00 92.19 211 GLY A O 1
ATOM 1627 N N . ARG A 1 212 ? 3.113 11.768 -8.105 1.00 91.00 212 ARG A N 1
ATOM 1628 C CA . ARG A 1 212 ? 3.479 10.685 -7.174 1.00 91.00 212 ARG A CA 1
ATOM 1629 C C . ARG A 1 212 ? 3.532 11.154 -5.725 1.00 91.00 212 ARG A C 1
ATOM 1631 O O . ARG A 1 212 ? 2.941 10.510 -4.862 1.00 91.00 212 ARG A O 1
ATOM 1638 N N . ILE A 1 213 ? 4.213 12.271 -5.469 1.00 93.44 213 ILE A N 1
ATOM 1639 C CA . ILE A 1 213 ? 4.300 12.857 -4.125 1.00 93.44 213 ILE A CA 1
ATOM 1640 C C . ILE A 1 213 ? 2.901 13.255 -3.647 1.00 93.44 213 ILE A C 1
ATOM 1642 O O . ILE A 1 213 ? 2.505 12.867 -2.555 1.00 93.44 213 ILE A O 1
ATOM 1646 N N . GLY A 1 214 ? 2.122 13.947 -4.483 1.00 92.94 214 GLY A N 1
ATOM 1647 C CA . GLY A 1 214 ? 0.771 14.394 -4.151 1.00 92.94 214 GLY A CA 1
ATOM 1648 C C . GLY A 1 214 ? -0.172 13.245 -3.794 1.00 92.94 214 GLY A C 1
ATOM 1649 O O . GLY A 1 214 ? -0.857 13.317 -2.777 1.00 92.94 214 GLY A O 1
ATOM 1650 N N . ILE A 1 215 ? -0.175 12.163 -4.578 1.00 90.25 215 ILE A N 1
ATOM 1651 C CA . ILE A 1 215 ? -0.997 10.975 -4.301 1.00 90.25 215 ILE A CA 1
ATOM 1652 C C . ILE A 1 215 ? -0.612 10.338 -2.961 1.00 90.25 215 ILE A C 1
ATOM 1654 O O . ILE A 1 215 ? -1.501 10.030 -2.166 1.00 90.25 215 ILE A O 1
ATOM 1658 N N . LEU A 1 216 ? 0.687 10.174 -2.681 1.00 90.81 216 LEU A N 1
ATOM 1659 C CA . LEU A 1 216 ? 1.126 9.627 -1.397 1.00 90.81 216 LEU A CA 1
ATOM 1660 C C . LEU A 1 216 ? 0.747 10.556 -0.236 1.00 90.81 216 LEU A C 1
ATOM 1662 O O . LEU A 1 216 ? 0.238 10.078 0.774 1.00 90.81 216 LEU A O 1
ATOM 1666 N N . CYS A 1 217 ? 0.926 11.872 -0.398 1.00 92.56 217 CYS A N 1
ATOM 1667 C CA . CYS A 1 217 ? 0.530 12.864 0.599 1.00 92.56 217 CYS A CA 1
ATOM 1668 C C . CYS A 1 217 ? -0.955 12.771 0.943 1.00 92.56 217 CYS A C 1
ATOM 1670 O O . CYS A 1 217 ? -1.318 12.717 2.117 1.00 92.56 217 CYS A O 1
ATOM 1672 N N . LEU A 1 218 ? -1.816 12.728 -0.076 1.00 91.25 218 LEU A N 1
ATOM 1673 C CA . LEU A 1 218 ? -3.260 12.608 0.112 1.00 91.25 218 LEU A CA 1
ATOM 1674 C C . LEU A 1 218 ? -3.626 11.303 0.818 1.00 91.25 218 LEU A C 1
ATOM 1676 O O . LEU A 1 218 ? -4.481 11.309 1.703 1.00 91.25 218 LEU A O 1
ATOM 1680 N N . PHE A 1 219 ? -2.971 10.201 0.454 1.00 89.69 219 PHE A N 1
ATOM 1681 C CA . PHE A 1 219 ? -3.228 8.903 1.062 1.00 89.69 219 PHE A CA 1
ATOM 1682 C C . PHE A 1 219 ? -2.785 8.851 2.531 1.00 89.69 219 PHE A C 1
ATOM 1684 O O . PHE A 1 219 ? -3.561 8.410 3.377 1.00 89.69 219 PHE A O 1
ATOM 1691 N N . GLU A 1 220 ? -1.602 9.368 2.869 1.00 89.12 220 GLU A N 1
ATOM 1692 C CA . GLU A 1 220 ? -1.135 9.440 4.259 1.00 89.12 220 GLU A CA 1
ATOM 1693 C C . GLU A 1 220 ? -2.037 10.340 5.116 1.00 89.12 220 GLU A C 1
ATOM 1695 O O . GLU A 1 220 ? -2.449 9.933 6.201 1.00 89.12 220 GLU A O 1
ATOM 1700 N N . ILE A 1 221 ? -2.439 11.512 4.605 1.00 89.38 221 ILE A N 1
ATOM 1701 C CA . ILE A 1 221 ? -3.398 12.398 5.286 1.00 89.38 221 ILE A CA 1
ATOM 1702 C C . ILE A 1 221 ? -4.740 11.686 5.497 1.00 89.38 221 ILE A C 1
ATOM 1704 O O . ILE A 1 221 ? -5.331 11.792 6.574 1.00 89.38 221 ILE A O 1
ATOM 1708 N N . ALA A 1 222 ? -5.232 10.951 4.495 1.00 88.44 222 ALA A N 1
ATOM 1709 C CA . ALA A 1 222 ? -6.482 10.204 4.601 1.00 88.44 222 ALA A CA 1
ATOM 1710 C C . ALA A 1 222 ? -6.402 9.109 5.675 1.00 88.44 222 ALA A C 1
ATOM 1712 O O . ALA A 1 222 ? -7.304 9.012 6.507 1.00 88.44 222 ALA A O 1
ATOM 1713 N N . VAL A 1 223 ? -5.313 8.333 5.702 1.00 87.38 223 VAL A N 1
ATOM 1714 C CA . VAL A 1 223 ? -5.071 7.292 6.715 1.00 87.38 223 VAL A CA 1
ATOM 1715 C C . VAL A 1 223 ? -4.938 7.905 8.108 1.00 87.38 223 VAL A C 1
ATOM 1717 O O . VAL A 1 223 ? -5.590 7.441 9.043 1.00 87.38 223 VAL A O 1
ATOM 1720 N N . HIS A 1 224 ? -4.168 8.982 8.253 1.00 88.38 224 HIS A N 1
ATOM 1721 C CA . HIS A 1 224 ? -3.995 9.677 9.527 1.00 88.38 224 HIS A CA 1
ATOM 1722 C C . HIS A 1 224 ? -5.330 10.228 10.056 1.00 88.38 224 HIS A C 1
ATOM 1724 O O . HIS A 1 224 ? -5.677 10.034 11.223 1.00 88.38 224 HIS A O 1
ATOM 1730 N N . ASN A 1 225 ? -6.127 10.873 9.198 1.00 86.50 225 ASN A N 1
ATOM 1731 C CA . ASN A 1 225 ? -7.452 11.379 9.566 1.00 86.50 225 ASN A CA 1
ATOM 1732 C C . ASN A 1 225 ? -8.420 10.248 9.922 1.00 86.50 225 ASN A C 1
ATOM 1734 O O . ASN A 1 225 ? -9.181 10.381 10.881 1.00 86.50 225 ASN A O 1
ATOM 1738 N N . TYR A 1 226 ? -8.373 9.135 9.186 1.00 87.56 226 TYR A N 1
ATOM 1739 C CA . TYR A 1 226 ? -9.167 7.946 9.475 1.00 87.56 226 TYR A CA 1
ATOM 1740 C C . TYR A 1 226 ? -8.845 7.391 10.868 1.00 87.56 226 TYR A C 1
ATOM 1742 O O . TYR A 1 226 ? -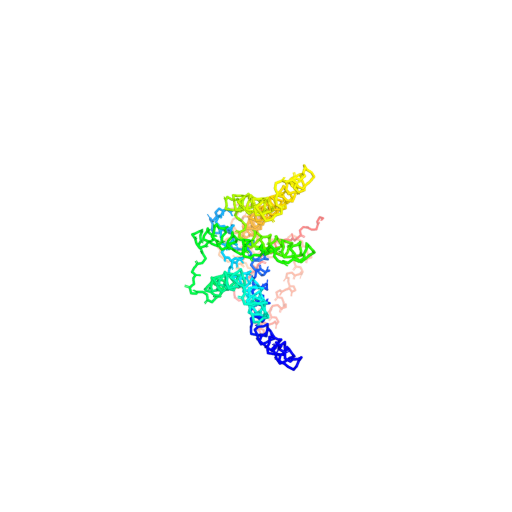9.750 7.277 11.699 1.00 87.56 226 TYR A O 1
ATOM 1750 N N . LEU A 1 227 ? -7.564 7.160 11.173 1.00 86.25 227 LEU A N 1
ATOM 1751 C CA . LEU A 1 227 ? -7.116 6.695 12.491 1.00 86.25 227 LEU A CA 1
ATOM 1752 C C . LEU A 1 227 ? -7.507 7.680 13.602 1.00 86.25 227 LEU A C 1
ATOM 1754 O O . LEU A 1 227 ? -8.082 7.278 14.615 1.00 86.25 227 LEU A O 1
ATOM 1758 N N . GLY A 1 228 ? -7.289 8.980 13.387 1.00 87.00 228 GLY A N 1
ATOM 1759 C CA . GLY A 1 228 ? -7.674 10.020 14.341 1.00 87.00 228 GLY A CA 1
ATOM 1760 C C . GLY A 1 228 ? -9.187 10.098 14.580 1.00 87.00 228 GLY A C 1
ATOM 1761 O O . GLY A 1 228 ? -9.621 10.372 15.700 1.00 87.00 228 GLY A O 1
ATOM 1762 N N . SER A 1 229 ? -10.008 9.844 13.558 1.00 85.50 229 SER A N 1
ATOM 1763 C CA . SER A 1 229 ? -11.471 9.807 13.688 1.00 85.50 229 SER A CA 1
ATOM 1764 C C . SER A 1 229 ? -11.954 8.574 14.457 1.00 85.50 229 SER A C 1
ATOM 1766 O O . SER A 1 229 ? -12.787 8.714 15.355 1.00 85.50 229 SER A O 1
ATOM 1768 N N . ASN A 1 230 ? -11.364 7.403 14.198 1.00 83.44 230 ASN A N 1
ATOM 1769 C CA . ASN A 1 230 ? -11.679 6.164 14.906 1.00 83.44 230 ASN A CA 1
ATOM 1770 C C . ASN A 1 230 ? -11.343 6.268 16.397 1.00 83.44 230 ASN A C 1
ATOM 1772 O O . ASN A 1 230 ? -12.175 5.923 17.230 1.00 83.44 230 ASN A O 1
ATOM 1776 N N . GLN A 1 231 ? -10.189 6.845 16.748 1.00 84.12 231 GLN A N 1
ATOM 1777 C CA . GLN A 1 231 ? -9.824 7.077 18.151 1.00 84.12 231 GLN A CA 1
ATOM 1778 C C . GLN A 1 231 ? -10.814 8.005 18.874 1.00 84.12 231 GLN A C 1
ATOM 1780 O O . GLN A 1 231 ? -11.110 7.810 20.054 1.00 84.12 231 GLN A O 1
ATOM 1785 N N . LYS A 1 232 ? -11.339 9.032 18.190 1.00 85.00 232 LYS A N 1
ATOM 1786 C CA . LYS A 1 232 ? -12.362 9.923 18.766 1.00 85.00 232 LYS A CA 1
ATOM 1787 C C . LYS A 1 232 ? -13.690 9.195 18.969 1.00 85.00 232 LYS A C 1
ATOM 1789 O O . LYS A 1 232 ? -14.310 9.368 20.017 1.00 85.00 232 LYS A O 1
ATOM 1794 N N . LEU A 1 233 ? -14.106 8.382 17.996 1.00 84.75 233 LEU A N 1
ATOM 1795 C CA . LEU A 1 233 ? -15.331 7.584 18.076 1.00 84.75 233 LEU A CA 1
ATOM 1796 C C . LEU A 1 233 ? -15.258 6.563 19.218 1.00 84.75 233 LEU A C 1
ATOM 1798 O O . LEU A 1 233 ? -16.193 6.453 20.006 1.00 84.75 233 LEU A O 1
ATOM 1802 N N . GLU A 1 234 ? -14.128 5.874 19.356 1.00 82.69 234 GLU A N 1
ATOM 1803 C CA . GLU A 1 234 ? -13.895 4.896 20.420 1.00 82.69 234 GLU A CA 1
ATOM 1804 C C . GLU A 1 234 ? -13.933 5.547 21.809 1.00 82.69 234 GLU A C 1
ATOM 1806 O O . GLU A 1 234 ? -14.613 5.054 22.710 1.00 82.69 234 GLU A O 1
ATOM 1811 N N . LYS A 1 235 ? -13.296 6.716 21.974 1.00 84.06 235 LYS A N 1
ATOM 1812 C CA . LYS A 1 235 ? -13.386 7.506 23.215 1.00 84.06 235 LYS A CA 1
ATOM 1813 C C . LYS A 1 235 ? -14.824 7.918 23.527 1.00 84.06 235 LYS A C 1
ATOM 1815 O O . LYS A 1 235 ? -15.235 7.833 24.683 1.00 84.06 235 LYS A O 1
ATOM 1820 N N . ALA A 1 236 ? -15.597 8.324 22.518 1.00 86.81 236 ALA A N 1
ATOM 1821 C CA . ALA A 1 236 ? -17.007 8.656 22.695 1.00 86.81 236 ALA A CA 1
ATOM 1822 C C . ALA A 1 236 ? -17.831 7.428 23.119 1.00 86.81 236 ALA A C 1
ATOM 1824 O O . ALA A 1 236 ? -18.609 7.520 24.064 1.00 86.81 236 ALA A O 1
ATOM 1825 N N . HIS A 1 237 ? -17.621 6.268 22.491 1.00 84.75 237 HIS A N 1
ATOM 1826 C CA . HIS A 1 237 ? -18.286 5.018 22.869 1.00 84.75 237 HIS A CA 1
ATOM 1827 C C . HIS A 1 237 ? -17.917 4.556 24.278 1.00 84.75 237 HIS A C 1
ATOM 1829 O O . HIS A 1 237 ? -18.805 4.186 25.039 1.00 84.75 237 HIS A O 1
ATOM 1835 N N . SER A 1 238 ? -16.640 4.615 24.652 1.00 82.69 238 SER A N 1
ATOM 1836 C CA . SER A 1 238 ? -16.188 4.268 26.003 1.00 82.69 238 SER A CA 1
ATOM 1837 C C . SER A 1 238 ? -16.786 5.203 27.055 1.00 82.69 238 SER A C 1
ATOM 1839 O O . SER A 1 238 ? -17.287 4.749 28.083 1.00 82.69 238 SER A O 1
ATOM 1841 N N . MET A 1 239 ? -16.849 6.504 26.759 1.00 86.44 239 MET A N 1
ATOM 1842 C CA . MET A 1 239 ? -17.513 7.488 27.610 1.00 86.44 239 MET A CA 1
ATOM 1843 C C . MET A 1 239 ? -19.015 7.198 27.746 1.00 86.44 239 MET A C 1
ATOM 1845 O O . MET A 1 239 ? -19.529 7.197 28.861 1.00 86.44 239 MET A O 1
ATOM 1849 N N . ILE A 1 240 ? -19.715 6.892 26.647 1.00 87.06 240 ILE A N 1
ATOM 1850 C CA . ILE A 1 240 ? -21.139 6.517 26.669 1.00 87.06 240 ILE A CA 1
ATOM 1851 C C . ILE A 1 240 ? -21.350 5.219 27.454 1.00 87.06 240 ILE A C 1
ATOM 1853 O O . ILE A 1 240 ? -22.251 5.162 28.284 1.00 87.06 240 ILE A O 1
ATOM 1857 N N . ALA A 1 241 ? -20.520 4.197 27.249 1.00 78.81 241 ALA A N 1
ATOM 1858 C CA . ALA A 1 241 ? -20.593 2.939 27.991 1.00 78.81 241 ALA A CA 1
ATOM 1859 C C . ALA A 1 241 ? -20.326 3.152 29.491 1.00 78.81 241 ALA A C 1
ATOM 1861 O O . ALA A 1 241 ? -21.007 2.569 30.335 1.00 78.81 241 ALA A O 1
ATOM 1862 N N . GLY A 1 242 ? -19.384 4.036 29.835 1.00 82.31 242 GLY A N 1
ATOM 1863 C CA . GLY A 1 242 ? -19.134 4.488 31.201 1.00 82.31 242 GLY A CA 1
ATOM 1864 C C . GLY A 1 242 ? -20.351 5.188 31.805 1.00 82.31 242 GLY A C 1
ATOM 1865 O O . GLY A 1 242 ? -20.786 4.814 32.893 1.00 82.31 242 GLY A O 1
ATOM 1866 N N . PHE A 1 243 ? -20.962 6.125 31.076 1.00 83.25 243 PHE A N 1
ATOM 1867 C CA . PHE A 1 243 ? -22.205 6.778 31.490 1.00 83.25 243 PHE A CA 1
ATOM 1868 C C . PHE A 1 243 ? -23.347 5.784 31.656 1.00 83.25 243 PHE A C 1
ATOM 1870 O O . PHE A 1 243 ? -24.034 5.834 32.665 1.00 83.25 243 PHE A O 1
ATOM 1877 N N . GLN A 1 244 ? -23.530 4.846 30.729 1.00 78.06 244 GLN A N 1
ATOM 1878 C CA . GLN A 1 244 ? -24.541 3.797 30.842 1.00 78.06 244 GLN A CA 1
ATOM 1879 C C . GLN A 1 244 ? -24.291 2.904 32.053 1.00 78.06 244 GLN A C 1
ATOM 1881 O O . GLN A 1 244 ? -25.243 2.527 32.721 1.00 78.06 244 GLN A O 1
ATOM 1886 N N . LYS A 1 245 ? -23.035 2.585 32.378 1.00 72.88 245 LYS A N 1
ATOM 1887 C CA . LYS A 1 245 ? -22.692 1.811 33.576 1.00 72.88 245 LYS A CA 1
ATOM 1888 C C . LYS A 1 245 ? -22.973 2.592 34.858 1.00 72.88 245 LYS A C 1
ATOM 1890 O O . LYS A 1 245 ? -23.480 2.006 35.808 1.00 72.88 245 LYS A O 1
ATOM 1895 N N . ILE A 1 246 ? -22.677 3.893 34.878 1.00 76.75 246 ILE A N 1
ATOM 1896 C CA . ILE A 1 246 ? -22.999 4.784 36.002 1.00 76.75 246 ILE A CA 1
ATOM 1897 C C . ILE A 1 246 ? -24.516 4.909 36.150 1.00 76.75 246 ILE A C 1
ATOM 1899 O O . ILE A 1 246 ? -25.034 4.686 37.236 1.00 76.75 246 ILE A O 1
ATOM 1903 N N . LEU A 1 247 ? -25.234 5.185 35.058 1.00 71.44 247 LEU A N 1
ATOM 1904 C CA . LEU A 1 247 ? -26.692 5.268 35.036 1.00 71.44 247 LEU A CA 1
ATOM 1905 C C . LEU A 1 247 ? -27.325 3.948 35.453 1.00 71.44 247 LEU A C 1
ATOM 1907 O O . LEU A 1 247 ? -28.219 3.969 36.279 1.00 71.44 247 LEU A O 1
ATOM 1911 N N . LYS A 1 248 ? -26.820 2.811 34.967 1.00 66.88 248 LYS A N 1
ATOM 1912 C CA . LYS A 1 248 ? -27.270 1.481 35.383 1.00 66.88 248 LYS A CA 1
ATOM 1913 C C . LYS A 1 248 ? -26.988 1.228 36.861 1.00 66.88 248 LYS A C 1
ATOM 1915 O O . LYS A 1 248 ? -27.832 0.672 37.540 1.00 66.88 248 LYS A O 1
ATOM 1920 N N . GLY A 1 249 ? -25.846 1.670 37.383 1.00 65.62 249 GLY A N 1
ATOM 1921 C CA . GLY A 1 249 ? -25.556 1.614 38.818 1.00 65.62 249 GLY A CA 1
ATOM 1922 C C . GLY A 1 249 ? -26.480 2.499 39.662 1.00 65.62 249 GLY A C 1
ATOM 1923 O O . GLY A 1 249 ? -26.799 2.133 40.787 1.00 65.62 249 GLY A O 1
ATOM 1924 N N . LEU A 1 250 ? -26.929 3.631 39.115 1.00 63.31 250 LEU A N 1
ATOM 1925 C CA . LEU A 1 250 ? -27.889 4.537 39.753 1.00 63.31 250 LEU A CA 1
ATOM 1926 C C . LEU A 1 250 ? -29.350 4.082 39.573 1.00 63.31 250 LEU A C 1
ATOM 1928 O O . LEU A 1 250 ? -30.187 4.403 40.410 1.00 63.31 250 LEU A O 1
ATOM 1932 N N . SER A 1 251 ? -29.667 3.350 38.498 1.00 58.97 251 SER A N 1
ATOM 1933 C CA . SER A 1 251 ? -31.026 2.928 38.143 1.00 58.97 251 SER A CA 1
ATOM 1934 C C . SER A 1 251 ? -31.363 1.503 38.574 1.00 58.97 251 SER A C 1
ATOM 1936 O O . SER A 1 251 ? -32.524 1.244 38.864 1.00 58.97 251 SER A O 1
ATOM 1938 N N . ASP A 1 252 ? -30.389 0.589 38.635 1.00 59.81 252 ASP A N 1
ATOM 1939 C CA . ASP A 1 252 ? -30.570 -0.782 39.131 1.00 59.81 252 ASP A CA 1
ATOM 1940 C C . ASP A 1 252 ? -30.475 -0.785 40.663 1.00 59.81 252 ASP A C 1
ATOM 1942 O O . ASP A 1 252 ? -29.592 -1.396 41.273 1.00 59.81 252 ASP A O 1
ATOM 1946 N N . GLY A 1 253 ? -31.412 -0.096 41.311 1.00 67.56 253 GLY A N 1
ATOM 1947 C CA . GLY A 1 253 ? -31.677 -0.337 42.719 1.00 67.56 253 GLY A CA 1
ATOM 1948 C C . GLY A 1 253 ? -32.247 -1.743 42.858 1.00 67.56 253 GLY A C 1
ATOM 1949 O O . GLY A 1 253 ? -33.397 -1.982 42.492 1.00 67.56 253 GLY A O 1
ATOM 1950 N N . SER A 1 254 ? -31.449 -2.698 43.339 1.00 68.62 254 SER A N 1
ATOM 1951 C CA . SER A 1 254 ? -31.991 -4.004 43.702 1.00 68.62 254 SER A CA 1
ATOM 1952 C C . SER A 1 254 ? -32.518 -3.943 45.125 1.00 68.62 254 SER A C 1
ATOM 1954 O O . SER A 1 254 ? -31.725 -3.797 46.055 1.00 68.62 254 SER A O 1
ATOM 1956 N N . LEU A 1 255 ? -33.831 -4.074 45.285 1.00 82.19 255 LEU A N 1
ATOM 1957 C CA . LEU A 1 255 ? -34.462 -4.220 46.590 1.00 82.19 255 LEU A CA 1
ATOM 1958 C C . LEU A 1 255 ? -34.641 -5.698 46.902 1.00 82.19 255 LEU A C 1
ATOM 1960 O O . LEU A 1 255 ? -35.040 -6.480 46.037 1.00 82.19 255 LEU A O 1
ATOM 1964 N N . LEU A 1 256 ? -34.338 -6.073 48.139 1.00 84.62 256 LEU A N 1
ATOM 1965 C CA . LEU A 1 256 ? -34.719 -7.368 48.675 1.00 84.62 256 LEU A CA 1
ATOM 1966 C C . LEU A 1 256 ? -36.051 -7.183 49.400 1.00 84.62 256 LEU A C 1
ATOM 1968 O O . LEU A 1 256 ? -36.166 -6.278 50.225 1.00 84.62 256 LEU A O 1
ATOM 1972 N N . LEU A 1 257 ? -37.039 -8.014 49.093 1.00 88.94 257 LEU A N 1
ATOM 1973 C CA . LEU A 1 257 ? -38.278 -8.080 49.856 1.00 88.94 257 LEU A CA 1
ATOM 1974 C C . LEU A 1 257 ? -38.297 -9.332 50.736 1.00 88.94 257 LEU A C 1
ATOM 1976 O O . LEU A 1 257 ? -37.810 -10.394 50.331 1.00 88.94 257 LEU A O 1
ATOM 1980 N N . ASP A 1 258 ? -38.853 -9.194 51.936 1.00 89.06 258 ASP A N 1
ATOM 1981 C CA . ASP A 1 258 ? -39.146 -10.314 52.827 1.00 89.06 258 ASP A CA 1
ATOM 1982 C C . ASP A 1 258 ? -40.421 -11.071 52.404 1.00 89.06 258 ASP A C 1
ATOM 1984 O O . ASP A 1 258 ? -41.064 -10.766 51.397 1.00 89.06 258 ASP A O 1
ATOM 1988 N N . GLU A 1 259 ? -40.781 -12.101 53.171 1.00 89.19 259 GLU A N 1
ATOM 1989 C CA . GLU A 1 259 ? -41.961 -12.940 52.917 1.00 89.19 259 GLU A CA 1
ATOM 1990 C C . GLU A 1 259 ? -43.285 -12.159 52.991 1.00 89.19 259 GLU A C 1
ATOM 1992 O O . GLU A 1 259 ? -44.299 -12.589 52.435 1.00 89.19 259 GLU A O 1
ATOM 1997 N N . GLN A 1 260 ? -43.285 -11.007 53.665 1.00 90.56 260 GLN A N 1
ATOM 1998 C CA . GLN A 1 260 ? -44.420 -10.095 53.783 1.00 90.56 260 GLN A CA 1
ATOM 1999 C C . GLN A 1 260 ? -44.362 -8.964 52.744 1.00 90.56 260 GLN A C 1
ATOM 2001 O O . GLN A 1 260 ? -45.132 -8.014 52.855 1.00 90.56 260 GLN A O 1
ATOM 2006 N N . LEU A 1 261 ? -43.483 -9.073 51.738 1.00 89.12 261 LEU A N 1
ATOM 2007 C CA . LEU A 1 261 ? -43.251 -8.074 50.688 1.00 89.12 261 LEU A CA 1
ATOM 2008 C C . LEU A 1 261 ? -42.752 -6.717 51.217 1.00 89.12 261 LEU A C 1
ATOM 2010 O O . LEU A 1 261 ? -42.856 -5.696 50.533 1.00 89.12 261 LEU A O 1
ATOM 2014 N N . ARG A 1 262 ? -42.162 -6.690 52.414 1.00 93.25 262 ARG A N 1
ATOM 2015 C CA . ARG A 1 262 ? -41.544 -5.492 52.988 1.00 93.25 262 ARG A CA 1
ATOM 2016 C C . ARG A 1 262 ? -40.076 -5.421 52.618 1.00 93.25 262 ARG A C 1
ATOM 2018 O O . ARG A 1 262 ? -39.409 -6.434 52.426 1.00 93.25 262 ARG A O 1
ATOM 2025 N N . ILE A 1 263 ? -39.558 -4.204 52.532 1.00 91.38 263 ILE A N 1
ATOM 2026 C CA . ILE A 1 263 ? -38.167 -3.965 52.146 1.00 91.38 263 ILE A CA 1
ATOM 2027 C C . ILE A 1 263 ? -37.231 -4.481 53.243 1.00 91.38 263 ILE A C 1
ATOM 2029 O O . ILE A 1 263 ? -37.269 -4.017 54.383 1.00 91.38 263 ILE A O 1
ATOM 2033 N N . HIS A 1 264 ? -36.358 -5.419 52.889 1.00 87.94 264 HIS A N 1
ATOM 2034 C CA . HIS A 1 264 ? -35.398 -6.038 53.791 1.00 87.94 264 HIS A CA 1
ATOM 2035 C C . HIS A 1 264 ? -33.964 -5.606 53.447 1.00 87.94 264 HIS A C 1
ATOM 2037 O O . HIS A 1 264 ? -33.504 -5.750 52.315 1.00 87.94 264 HIS A O 1
ATOM 2043 N N . GLY A 1 265 ? -33.232 -5.092 54.438 1.00 86.56 265 GLY A N 1
ATOM 2044 C CA . GLY A 1 265 ? -31.875 -4.567 54.262 1.00 86.56 265 GLY A CA 1
ATOM 2045 C C . GLY A 1 265 ? -31.818 -3.068 53.916 1.00 86.56 265 GLY A C 1
ATOM 2046 O O . GLY A 1 265 ? -32.850 -2.405 53.853 1.00 86.56 265 GLY A O 1
ATOM 2047 N N . PRO A 1 266 ? -30.606 -2.509 53.731 1.00 82.62 266 PRO A N 1
ATOM 2048 C CA . PRO A 1 266 ? -30.412 -1.071 53.563 1.00 82.62 266 PRO A CA 1
ATOM 2049 C C . PRO A 1 266 ? -31.081 -0.544 52.286 1.00 82.62 266 PRO A C 1
ATOM 2051 O O . PRO A 1 266 ? -30.718 -0.922 51.173 1.00 82.62 266 PRO A O 1
ATOM 2054 N N . SER A 1 267 ? -32.017 0.392 52.454 1.00 82.88 267 SER A N 1
ATOM 2055 C CA . SER A 1 267 ? -32.815 1.008 51.383 1.00 82.88 267 SER A CA 1
ATOM 2056 C C . SER A 1 267 ? -32.095 2.137 50.619 1.00 82.88 267 SER A C 1
ATOM 2058 O O . SER A 1 267 ? -32.732 2.956 49.958 1.00 82.88 267 SER A O 1
ATOM 2060 N N . THR A 1 268 ? -30.759 2.188 50.660 1.00 77.81 268 THR A N 1
ATOM 2061 C CA . THR A 1 268 ? -29.956 3.314 50.139 1.00 77.81 268 THR A CA 1
ATOM 2062 C C . THR A 1 268 ? -30.150 3.560 48.644 1.00 77.81 268 THR A C 1
ATOM 2064 O O . THR A 1 268 ? -30.160 4.709 48.208 1.00 77.81 268 THR A O 1
ATOM 2067 N N . SER A 1 269 ? -30.365 2.508 47.850 1.00 74.56 269 SER A N 1
ATOM 2068 C CA . SER A 1 269 ? -30.686 2.646 46.425 1.00 74.56 269 SER A CA 1
ATOM 2069 C C . SER A 1 269 ? -32.064 3.274 46.192 1.00 74.56 269 SER A C 1
ATOM 2071 O O . SER A 1 269 ? -32.223 4.060 45.265 1.00 74.56 269 SER A O 1
ATOM 2073 N N . LEU A 1 270 ? -33.049 2.969 47.043 1.00 80.44 270 LEU A N 1
ATOM 2074 C CA . LEU A 1 270 ? -34.388 3.559 46.962 1.00 80.44 270 LEU A CA 1
ATOM 2075 C C . LEU A 1 270 ? -34.385 5.016 47.426 1.00 80.44 270 LEU A C 1
ATOM 2077 O O . LEU A 1 270 ? -35.000 5.859 46.784 1.00 80.44 270 LEU A O 1
ATOM 2081 N N . GLN A 1 271 ? -33.633 5.319 48.486 1.00 84.12 271 GLN A N 1
ATOM 2082 C CA . GLN A 1 271 ? -33.381 6.683 48.962 1.00 84.12 271 GLN A CA 1
ATOM 2083 C C . GLN A 1 271 ? -32.769 7.559 47.867 1.00 84.12 271 GLN A C 1
ATOM 2085 O O . GLN A 1 271 ? -33.206 8.684 47.635 1.00 84.12 271 GLN A O 1
ATOM 2090 N N . GLN A 1 272 ? -31.777 7.023 47.149 1.00 75.75 272 GLN A N 1
ATOM 2091 C CA . GLN A 1 272 ? -31.160 7.711 46.017 1.00 75.75 272 GLN A CA 1
ATOM 2092 C C . GLN A 1 272 ? -32.137 7.899 44.851 1.00 75.75 272 GLN A C 1
ATOM 2094 O O . GLN A 1 272 ? -32.140 8.968 44.246 1.00 75.75 272 GLN A O 1
ATOM 2099 N N . LEU A 1 273 ? -32.978 6.899 44.562 1.00 78.06 273 LEU A N 1
ATOM 2100 C CA . LEU A 1 273 ? -33.956 6.954 43.472 1.00 78.06 273 LEU A CA 1
ATOM 2101 C C . LEU A 1 273 ? -35.091 7.954 43.748 1.00 78.06 273 LEU A C 1
ATOM 2103 O O . LEU A 1 273 ? -35.491 8.693 42.852 1.00 78.06 273 LEU A O 1
ATOM 2107 N N . LEU A 1 274 ? -35.602 7.981 44.981 1.00 80.19 274 LEU A N 1
ATOM 2108 C CA . LEU A 1 274 ? -36.691 8.864 45.410 1.00 80.19 274 LEU A CA 1
ATOM 2109 C C . LEU A 1 274 ? -36.200 10.253 45.841 1.00 80.19 274 LEU A C 1
ATOM 2111 O O . LEU A 1 274 ? -37.017 11.129 46.112 1.00 80.19 274 LEU A O 1
ATOM 2115 N N . VAL A 1 275 ? -34.877 10.463 45.890 1.00 81.69 275 VAL A N 1
ATOM 2116 C CA . VAL A 1 275 ? -34.241 11.692 46.396 1.00 81.69 275 VAL A CA 1
ATOM 2117 C C . VAL A 1 275 ? -34.756 12.032 47.806 1.00 81.69 275 VAL A C 1
ATOM 2119 O O . VAL A 1 275 ? -34.930 13.192 48.173 1.00 81.69 275 VAL A O 1
ATOM 2122 N N . ASP A 1 276 ? -34.993 10.999 48.614 1.00 83.81 276 ASP A N 1
ATOM 2123 C CA . ASP A 1 276 ? -35.495 11.111 49.981 1.00 83.81 276 ASP A CA 1
ATOM 2124 C C . ASP A 1 276 ? -34.500 10.464 50.955 1.00 83.81 276 ASP A C 1
ATOM 2126 O O . ASP A 1 276 ? -33.847 9.467 50.647 1.00 83.81 276 ASP A O 1
ATOM 2130 N N . ARG A 1 277 ? -34.340 11.063 52.138 1.00 85.44 277 ARG A N 1
ATOM 2131 C CA . ARG A 1 277 ? -33.445 10.570 53.200 1.00 85.44 277 ARG A CA 1
ATOM 2132 C C . ARG A 1 277 ? -34.158 9.651 54.192 1.00 85.44 277 ARG A C 1
ATOM 2134 O O . ARG A 1 277 ? -33.550 9.250 55.183 1.00 85.44 277 ARG A O 1
ATOM 2141 N N . THR A 1 278 ? -35.434 9.358 53.964 1.00 89.75 278 THR A N 1
ATOM 2142 C CA . THR A 1 278 ? -36.226 8.446 54.789 1.00 89.75 278 THR A CA 1
ATOM 2143 C C . THR A 1 278 ? -35.712 7.010 54.665 1.00 89.75 278 THR A C 1
ATOM 2145 O O . THR A 1 278 ? -35.339 6.544 53.592 1.00 89.75 278 THR A O 1
ATOM 2148 N N . ASP A 1 279 ? -35.621 6.292 55.784 1.00 90.38 279 ASP A N 1
ATOM 2149 C CA . ASP A 1 279 ? -35.295 4.866 55.755 1.00 90.38 279 ASP A CA 1
ATOM 2150 C C . ASP A 1 279 ? -36.558 4.058 55.465 1.00 90.38 279 ASP A C 1
ATOM 2152 O O . ASP A 1 279 ? -37.507 4.073 56.246 1.00 90.38 279 ASP A O 1
ATOM 2156 N N . PHE A 1 280 ? -36.561 3.364 54.328 1.00 92.06 280 PHE A N 1
ATOM 2157 C CA . PHE A 1 280 ? -37.671 2.522 53.890 1.00 92.06 280 PHE A CA 1
ATOM 2158 C C . PHE A 1 280 ? -37.547 1.070 54.375 1.00 92.06 280 PHE A C 1
ATOM 2160 O O . PHE A 1 280 ? -38.342 0.222 53.977 1.00 92.06 280 PHE A O 1
ATOM 2167 N N . THR A 1 281 ? -36.562 0.749 55.218 1.00 93.12 281 THR A N 1
ATOM 2168 C CA . THR A 1 281 ? -36.401 -0.604 55.770 1.00 93.12 281 THR A CA 1
ATOM 2169 C C . THR A 1 281 ? -37.649 -1.013 56.566 1.00 93.12 281 THR A C 1
ATOM 2171 O O . THR A 1 281 ? -38.087 -0.305 57.470 1.00 93.12 281 THR A O 1
ATOM 2174 N N . GLY A 1 282 ? -38.234 -2.164 56.235 1.00 92.75 282 GLY A N 1
ATOM 2175 C CA . GLY A 1 282 ? -39.454 -2.693 56.853 1.00 92.75 282 GLY A CA 1
ATOM 2176 C C . GLY A 1 282 ? -40.760 -2.073 56.346 1.00 92.75 282 GLY A C 1
ATOM 2177 O O . GLY A 1 282 ? -41.832 -2.493 56.789 1.00 92.75 282 GLY A O 1
ATOM 2178 N N . VAL A 1 283 ? -40.696 -1.110 55.420 1.00 94.25 283 VAL A N 1
ATOM 2179 C CA . VAL A 1 283 ? -41.883 -0.547 54.765 1.00 94.25 283 VAL A CA 1
ATOM 2180 C C . VAL A 1 283 ? -42.420 -1.550 53.748 1.00 94.25 283 VAL A C 1
ATOM 2182 O O . VAL A 1 283 ? -41.657 -2.193 53.026 1.00 94.25 283 VAL A O 1
ATOM 2185 N N . ASP A 1 284 ? -43.744 -1.687 53.712 1.00 93.69 284 ASP A N 1
ATOM 2186 C CA . ASP A 1 284 ? -44.446 -2.494 52.718 1.00 93.69 284 ASP A CA 1
ATOM 2187 C C . ASP A 1 284 ? -44.258 -1.890 51.322 1.00 93.69 284 ASP A C 1
ATOM 2189 O O . ASP A 1 284 ? -44.617 -0.731 51.086 1.00 93.69 284 ASP A O 1
ATOM 2193 N N . PHE A 1 285 ? -43.684 -2.663 50.399 1.00 91.88 285 PHE A N 1
ATOM 2194 C CA . PHE A 1 285 ? -43.367 -2.171 49.064 1.00 91.88 285 PHE A CA 1
ATOM 2195 C C . PHE A 1 285 ? -44.627 -1.779 48.284 1.00 91.88 285 PHE A C 1
ATOM 2197 O O . PHE A 1 285 ? -44.597 -0.810 47.527 1.00 91.88 285 PHE A O 1
ATOM 2204 N N . GLU A 1 286 ? -45.753 -2.461 48.511 1.00 92.75 286 GLU A N 1
ATOM 2205 C CA . GLU A 1 286 ? -47.013 -2.154 47.826 1.00 92.75 286 GLU A CA 1
ATOM 2206 C C . GLU A 1 286 ? -47.541 -0.758 48.193 1.00 92.75 286 GLU A C 1
ATOM 2208 O O . GLU A 1 286 ? -48.102 -0.059 47.347 1.00 92.75 286 GLU A O 1
ATOM 2213 N N . SER A 1 287 ? -47.278 -0.301 49.424 1.00 93.50 287 SER A N 1
ATOM 2214 C CA . SER A 1 287 ? -47.656 1.041 49.887 1.00 93.50 287 SER A CA 1
ATOM 2215 C C . SER A 1 287 ? -46.884 2.173 49.200 1.00 93.50 287 SER A C 1
ATOM 2217 O O . SER A 1 287 ? -47.348 3.313 49.185 1.00 93.50 287 SER A O 1
ATOM 2219 N N . LEU A 1 288 ? -45.729 1.862 48.602 1.00 89.25 288 LEU A N 1
ATOM 2220 C CA . LEU A 1 288 ? -44.900 2.819 47.866 1.00 89.25 288 LEU A CA 1
ATOM 2221 C C . LEU A 1 288 ? -45.341 2.972 46.400 1.00 89.25 288 LEU A C 1
ATOM 2223 O O . LEU A 1 288 ? -44.892 3.893 45.717 1.00 89.25 288 LEU A O 1
ATOM 2227 N N . ILE A 1 289 ? -46.232 2.104 45.907 1.00 89.62 289 ILE A N 1
ATOM 2228 C CA . ILE A 1 289 ? -46.771 2.170 44.547 1.00 89.62 289 ILE A CA 1
ATOM 2229 C C . ILE A 1 289 ? -48.013 3.071 44.549 1.00 89.62 289 ILE A C 1
ATOM 2231 O O . ILE A 1 289 ? -49.110 2.663 44.934 1.00 89.62 289 ILE A O 1
ATOM 2235 N N . VAL A 1 290 ? -47.838 4.313 44.096 1.00 89.56 290 VAL A N 1
ATOM 2236 C CA . VAL A 1 290 ? -48.902 5.335 44.083 1.00 89.56 290 VAL A CA 1
ATOM 2237 C C . VAL A 1 290 ? -50.068 4.924 43.172 1.00 89.56 290 VAL A C 1
ATOM 2239 O O . VAL A 1 290 ? -51.239 5.075 43.533 1.00 89.56 290 VAL A O 1
ATOM 2242 N N . ASP A 1 291 ? -49.760 4.337 42.016 1.00 89.44 291 ASP A N 1
ATOM 2243 C CA . ASP A 1 291 ? -50.744 4.035 40.978 1.00 89.44 291 ASP A CA 1
ATOM 2244 C C . ASP A 1 291 ? -51.490 2.720 41.246 1.00 89.44 291 ASP A C 1
ATOM 2246 O O . ASP A 1 291 ? -50.889 1.678 41.514 1.00 89.44 291 ASP A O 1
ATOM 2250 N N . ALA A 1 292 ? -52.822 2.737 41.121 1.00 90.06 292 ALA A N 1
ATOM 2251 C CA . ALA A 1 292 ? -53.651 1.534 41.270 1.00 90.06 292 ALA A CA 1
ATOM 2252 C C . ALA A 1 292 ? -53.323 0.465 40.209 1.00 90.06 292 ALA A C 1
ATOM 2254 O O . ALA A 1 292 ? -53.218 -0.714 40.534 1.00 90.06 292 ALA A O 1
ATOM 2255 N N . GLU A 1 293 ? -53.069 0.889 38.966 1.00 91.00 293 GLU A N 1
ATOM 2256 C CA . GLU A 1 293 ? -52.634 0.009 37.872 1.00 91.00 293 GLU A CA 1
ATOM 2257 C C . GLU A 1 293 ? -51.262 -0.627 38.162 1.00 91.00 293 GLU A C 1
ATOM 2259 O O . GLU A 1 293 ? -51.024 -1.794 37.848 1.00 91.00 293 GLU A O 1
ATOM 2264 N N . GLY A 1 294 ? -50.356 0.122 38.801 1.00 86.19 294 GLY A N 1
ATOM 2265 C CA . GLY A 1 294 ? -49.054 -0.387 39.231 1.00 86.19 294 GLY A CA 1
ATOM 2266 C C . GLY A 1 294 ? -49.184 -1.471 40.301 1.00 86.19 294 GLY A C 1
ATOM 2267 O O . GLY A 1 294 ? -48.511 -2.499 40.210 1.00 86.19 294 GLY A O 1
ATOM 2268 N N . ARG A 1 295 ? -50.082 -1.271 41.275 1.00 91.69 295 ARG A N 1
ATOM 2269 C CA . ARG A 1 295 ? -50.376 -2.256 42.330 1.00 91.69 295 ARG A CA 1
ATOM 2270 C C . ARG A 1 295 ? -50.978 -3.536 41.765 1.00 91.69 295 ARG A C 1
ATOM 2272 O O . ARG A 1 295 ? -50.515 -4.620 42.102 1.00 91.69 295 ARG A O 1
ATOM 2279 N N . GLU A 1 296 ? -51.927 -3.421 40.839 1.00 91.62 296 GLU A N 1
ATOM 2280 C CA . GLU A 1 296 ? -52.533 -4.580 40.173 1.00 91.62 296 GLU A CA 1
ATOM 2281 C C . GLU A 1 296 ? -51.498 -5.384 39.368 1.00 91.62 296 GLU A C 1
ATOM 2283 O O . GLU A 1 296 ? -51.417 -6.608 39.491 1.00 91.62 296 GLU A O 1
ATOM 2288 N N . ARG A 1 297 ? -50.628 -4.703 38.608 1.00 88.75 297 ARG A N 1
ATOM 2289 C CA . ARG A 1 297 ? -49.521 -5.351 37.882 1.00 88.75 297 ARG A CA 1
ATOM 2290 C C . ARG A 1 297 ? -48.523 -6.027 38.817 1.00 88.75 297 ARG A C 1
ATOM 2292 O O . ARG A 1 297 ? -48.036 -7.112 38.499 1.00 88.75 297 ARG A O 1
ATOM 2299 N N . PHE A 1 298 ? -48.205 -5.397 39.946 1.00 89.75 298 PHE A N 1
ATOM 2300 C CA . PHE A 1 298 ? -47.308 -5.971 40.945 1.00 89.75 298 PHE A CA 1
ATOM 2301 C C . PHE A 1 298 ? -47.916 -7.223 41.587 1.00 89.75 298 PHE A C 1
ATOM 2303 O O . PHE A 1 298 ? -47.253 -8.257 41.641 1.00 89.75 298 PHE A O 1
ATOM 2310 N N . ALA A 1 299 ? -49.192 -7.175 41.974 1.00 90.94 299 ALA A N 1
ATOM 2311 C CA . ALA A 1 299 ? -49.915 -8.328 42.505 1.00 90.94 299 ALA A CA 1
ATOM 2312 C C . ALA A 1 299 ? -49.930 -9.502 41.510 1.00 90.94 299 ALA A C 1
ATOM 2314 O O . ALA A 1 299 ? -49.567 -10.622 41.877 1.00 90.94 299 ALA A O 1
ATOM 2315 N N . ALA A 1 300 ? -50.233 -9.235 40.233 1.00 91.44 300 ALA A N 1
ATOM 2316 C CA . ALA A 1 300 ? -50.201 -10.242 39.171 1.00 91.44 300 ALA A CA 1
ATOM 2317 C C . ALA A 1 300 ? -48.795 -10.840 38.964 1.00 91.44 300 ALA A C 1
ATOM 2319 O O . ALA A 1 300 ? -48.651 -12.043 38.740 1.00 91.44 300 ALA A O 1
ATOM 2320 N N . PHE A 1 301 ? -47.740 -10.026 39.073 1.00 87.44 301 PHE A N 1
ATOM 2321 C CA . PHE A 1 301 ? -46.354 -10.496 39.004 1.00 87.44 301 PHE A CA 1
ATOM 2322 C C . PHE A 1 301 ? -45.991 -11.423 40.175 1.00 87.44 301 PHE A C 1
ATOM 2324 O O . PHE A 1 301 ? -45.351 -12.458 39.962 1.00 87.44 301 PHE A O 1
ATOM 2331 N N . ILE A 1 302 ? -46.402 -11.085 41.402 1.00 88.19 302 ILE A N 1
ATOM 2332 C CA . ILE A 1 302 ? -46.183 -11.931 42.584 1.00 88.19 302 ILE A CA 1
ATOM 2333 C C . ILE A 1 302 ? -46.940 -13.253 42.446 1.00 88.19 302 ILE A C 1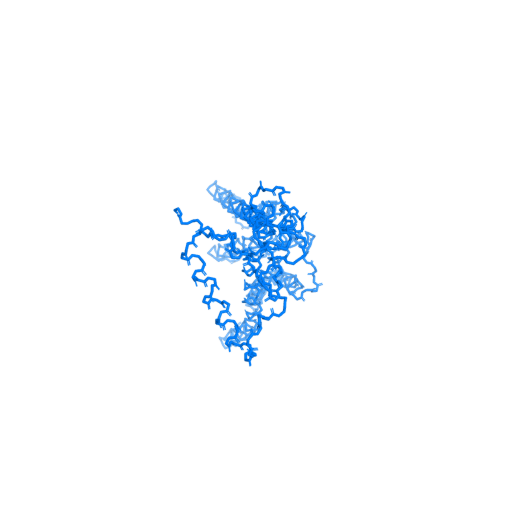
ATOM 2335 O O . ILE A 1 302 ? -46.373 -14.311 42.715 1.00 88.19 302 ILE A O 1
ATOM 2339 N N . GLU A 1 303 ? -48.189 -13.214 41.983 1.00 87.12 303 GLU A N 1
ATOM 2340 C CA . GLU A 1 303 ? -48.997 -14.411 41.747 1.00 87.12 303 GLU A CA 1
ATOM 2341 C C . GLU A 1 303 ? -48.369 -15.320 40.681 1.00 87.12 303 GLU A C 1
ATOM 2343 O O . GLU A 1 303 ? -48.190 -16.516 40.917 1.00 87.12 303 GLU A O 1
ATOM 2348 N N . ALA A 1 304 ? -47.928 -14.752 39.555 1.00 84.69 304 ALA A N 1
ATOM 2349 C CA . ALA A 1 304 ? -47.220 -15.489 38.511 1.00 84.69 304 ALA A CA 1
ATOM 2350 C C . ALA A 1 304 ? -45.898 -16.094 39.017 1.00 84.69 304 ALA A C 1
ATOM 2352 O O . ALA A 1 304 ? -45.563 -17.232 38.683 1.00 84.69 304 ALA A O 1
ATOM 2353 N N . SER A 1 305 ? -45.163 -15.363 39.860 1.00 79.31 305 SER A N 1
ATOM 2354 C CA . SER A 1 305 ? -43.908 -15.838 40.456 1.00 79.31 305 SER A CA 1
ATOM 2355 C C . SER A 1 305 ? -44.140 -16.991 41.437 1.00 79.31 305 SER A C 1
ATOM 2357 O O . SER A 1 305 ? -43.384 -17.962 41.431 1.00 79.31 305 SER A O 1
ATOM 2359 N N . ARG A 1 306 ? -45.213 -16.931 42.237 1.00 79.12 306 ARG A N 1
ATOM 2360 C CA . ARG A 1 306 ? -45.637 -18.027 43.128 1.00 79.12 306 ARG A CA 1
ATOM 2361 C C . ARG A 1 306 ? -46.054 -19.263 42.335 1.00 79.12 306 ARG A C 1
ATOM 2363 O O . ARG A 1 306 ? -45.612 -20.364 42.649 1.00 79.12 306 ARG A O 1
ATOM 2370 N N . ALA A 1 307 ? -46.843 -19.075 41.277 1.00 81.94 307 ALA A N 1
ATOM 2371 C CA . ALA A 1 307 ? -47.273 -20.163 40.401 1.00 81.94 307 ALA A CA 1
ATOM 2372 C C . ALA A 1 307 ? -46.081 -20.878 39.739 1.00 81.94 307 ALA A C 1
ATOM 2374 O O . ALA A 1 307 ? -46.086 -22.102 39.624 1.00 81.94 307 ALA A O 1
ATOM 2375 N N . ALA A 1 308 ? -45.040 -20.134 39.353 1.00 78.69 308 ALA A N 1
ATOM 2376 C CA . ALA A 1 308 ? -43.819 -20.692 38.773 1.00 78.69 308 ALA A CA 1
ATOM 2377 C C . ALA A 1 308 ? -42.937 -21.445 39.788 1.00 78.69 308 ALA A C 1
ATOM 2379 O O . ALA A 1 308 ? -42.251 -22.392 39.408 1.00 78.69 308 ALA A O 1
ATOM 2380 N N . ALA A 1 309 ? -42.949 -21.044 41.063 1.00 74.06 309 ALA A N 1
ATOM 2381 C CA . ALA A 1 309 ? -42.164 -21.680 42.123 1.00 74.06 309 ALA A CA 1
ATOM 2382 C C . ALA A 1 309 ? -42.766 -23.009 42.624 1.00 74.06 309 ALA A C 1
ATOM 2384 O O . ALA A 1 309 ? -42.065 -23.792 43.257 1.00 74.06 309 ALA A O 1
ATOM 2385 N N . GLY A 1 310 ? -44.044 -23.285 42.336 1.00 71.88 310 GLY A N 1
ATOM 2386 C CA . GLY A 1 310 ? -44.703 -24.544 42.704 1.00 71.88 310 GLY A CA 1
ATOM 2387 C C . GLY A 1 310 ? -44.937 -24.741 44.210 1.00 71.88 310 GLY A C 1
ATOM 2388 O O . GLY A 1 310 ? -45.336 -25.832 44.614 1.00 71.88 310 GLY A O 1
ATOM 2389 N N . GLU A 1 311 ? -44.716 -23.714 45.037 1.00 62.12 311 GLU A N 1
ATOM 2390 C CA . GLU A 1 311 ? -44.925 -23.761 46.489 1.00 62.12 311 GLU A CA 1
ATOM 2391 C C . GLU A 1 311 ? -46.282 -23.160 46.909 1.00 62.12 311 GLU A C 1
ATOM 2393 O O . GLU A 1 311 ? -46.700 -22.125 46.379 1.00 62.12 311 GLU A O 1
ATOM 2398 N N . PRO A 1 312 ? -46.996 -23.775 47.873 1.00 60.78 312 PRO A N 1
ATOM 2399 C CA . PRO A 1 312 ? -48.254 -23.239 48.378 1.00 60.78 312 PRO A CA 1
ATOM 2400 C C . PRO A 1 312 ? -48.075 -22.140 49.450 1.00 60.78 312 PRO A C 1
ATOM 2402 O O . PRO A 1 312 ? -47.429 -22.324 50.475 1.00 60.78 312 PRO A O 1
ATOM 2405 N N . MET A 1 313 ? -48.795 -21.035 49.225 1.00 57.69 313 MET A N 1
ATOM 2406 C CA . MET A 1 313 ? -49.238 -19.962 50.141 1.00 57.69 313 MET A CA 1
ATOM 2407 C C . MET A 1 313 ? -48.245 -18.968 50.779 1.00 57.69 313 MET A C 1
ATOM 2409 O O . MET A 1 313 ? -48.729 -17.903 51.167 1.00 57.69 313 MET A O 1
ATOM 2413 N N . SER A 1 314 ? -46.926 -19.184 50.851 1.00 59.00 314 SER A N 1
ATOM 2414 C CA . SER A 1 314 ? -45.996 -18.114 51.284 1.00 59.00 314 SER A CA 1
ATOM 2415 C C . SER A 1 314 ? -45.299 -17.441 50.096 1.00 59.00 314 SER A C 1
ATOM 2417 O O . SER A 1 314 ? -45.090 -18.046 49.044 1.00 59.00 314 SER A O 1
ATOM 2419 N N . ALA A 1 315 ? -45.000 -16.140 50.208 1.00 58.62 315 ALA A N 1
ATOM 2420 C CA . ALA A 1 315 ? -44.160 -15.479 49.212 1.00 58.62 315 ALA A CA 1
ATOM 2421 C C . ALA A 1 315 ? -42.746 -16.085 49.273 1.00 58.62 315 ALA A C 1
ATOM 2423 O O . ALA A 1 315 ? -42.281 -16.384 50.374 1.00 58.62 315 ALA A O 1
ATOM 2424 N N . PRO A 1 316 ? -42.053 -16.251 48.134 1.00 59.69 316 PRO A N 1
ATOM 2425 C CA . PRO A 1 316 ? -40.693 -16.774 48.138 1.00 59.69 316 PRO A CA 1
ATOM 2426 C C . PRO A 1 316 ? -39.799 -15.892 49.016 1.00 59.69 316 PRO A C 1
ATOM 2428 O O . PRO A 1 316 ? -39.732 -14.675 48.822 1.00 59.69 316 PRO A O 1
ATOM 2431 N N . SER A 1 317 ? -39.121 -16.506 49.988 1.00 60.03 317 SER A N 1
ATOM 2432 C CA . SER A 1 317 ? -38.192 -15.808 50.875 1.00 60.03 317 SER A CA 1
ATOM 2433 C C . SER A 1 317 ? -37.092 -15.137 50.046 1.00 60.03 317 SER A C 1
ATOM 2435 O O . SER A 1 317 ? -36.451 -15.804 49.229 1.00 60.03 317 SER A O 1
ATOM 2437 N N . CYS A 1 318 ? -36.851 -13.843 50.280 1.00 62.16 318 CYS A N 1
ATOM 2438 C CA . CYS A 1 318 ? -35.805 -13.042 49.629 1.00 62.16 318 CYS A CA 1
ATOM 2439 C C . CYS A 1 318 ? -36.050 -12.754 48.135 1.00 62.16 318 CYS A C 1
ATOM 2441 O O . CYS A 1 318 ? -35.168 -12.962 47.294 1.00 62.16 318 CYS A O 1
ATOM 2443 N N . LEU A 1 319 ? -37.227 -12.220 47.791 1.00 72.88 319 LEU A N 1
ATOM 2444 C CA . LEU A 1 319 ? -37.512 -11.771 46.428 1.00 72.88 319 LEU A CA 1
ATOM 2445 C C . LEU A 1 319 ? -36.632 -10.562 46.077 1.00 72.88 319 LEU A C 1
ATOM 2447 O O . LEU A 1 319 ? -36.750 -9.492 46.673 1.00 72.88 319 LEU A O 1
ATOM 2451 N N . ARG A 1 320 ? -35.755 -10.717 45.081 1.00 73.00 320 ARG A N 1
ATOM 2452 C CA . ARG A 1 320 ? -34.933 -9.616 44.568 1.00 73.00 320 ARG A CA 1
ATOM 2453 C C . ARG A 1 320 ? -35.659 -8.914 43.424 1.00 73.00 320 ARG A C 1
ATOM 2455 O O . ARG A 1 320 ? -35.749 -9.455 42.323 1.00 73.00 320 ARG A O 1
ATOM 2462 N N . LEU A 1 321 ? -36.133 -7.698 43.670 1.00 71.00 321 LEU A N 1
ATOM 2463 C CA . LEU A 1 321 ? -36.730 -6.844 42.648 1.00 71.00 321 LEU A CA 1
ATOM 2464 C C . LEU A 1 321 ? -35.660 -5.940 42.044 1.00 71.00 321 LEU A C 1
ATOM 2466 O O . LEU A 1 321 ? -35.013 -5.165 42.748 1.00 71.00 321 LEU A O 1
ATOM 2470 N N . ALA A 1 322 ? -35.478 -6.034 40.729 1.00 71.19 322 ALA A N 1
ATOM 2471 C CA . ALA A 1 322 ? -34.714 -5.049 39.979 1.00 71.19 322 ALA A CA 1
ATOM 2472 C C . ALA A 1 322 ? -35.655 -3.899 39.612 1.00 71.19 322 ALA A C 1
ATOM 2474 O O . ALA A 1 322 ? -36.550 -4.068 38.780 1.00 71.19 322 ALA A O 1
ATOM 2475 N N . LEU A 1 323 ? -35.470 -2.740 40.243 1.00 67.06 323 LEU A N 1
ATOM 2476 C CA . LEU A 1 323 ? -36.191 -1.540 39.848 1.00 67.06 323 LEU A CA 1
ATOM 2477 C C . LEU A 1 323 ? -35.677 -1.118 38.474 1.00 67.06 323 LEU A C 1
ATOM 2479 O O . LEU A 1 323 ? -34.496 -0.841 38.298 1.00 67.06 323 LEU A O 1
ATOM 2483 N N . ARG A 1 324 ? -36.562 -1.096 37.481 1.00 63.00 324 ARG A N 1
ATOM 2484 C CA . ARG A 1 324 ? -36.266 -0.504 36.180 1.00 63.00 324 ARG A CA 1
ATOM 2485 C C . ARG A 1 324 ? -36.857 0.895 36.200 1.00 63.00 324 ARG A C 1
ATOM 2487 O O . ARG A 1 324 ? -38.070 1.032 36.324 1.00 63.00 324 ARG A O 1
ATOM 2494 N N . SER A 1 325 ? -36.015 1.923 36.091 1.00 55.31 325 SER A N 1
ATOM 2495 C CA . SER A 1 325 ? -36.510 3.279 35.840 1.00 55.31 325 SER A CA 1
ATOM 2496 C C . SER A 1 325 ? -37.392 3.221 34.592 1.00 55.31 325 SER A C 1
ATOM 2498 O O . SER A 1 325 ? -36.959 2.702 33.557 1.00 55.31 325 SER A O 1
ATOM 2500 N N . GLY A 1 326 ? -38.653 3.643 34.719 1.00 53.88 326 GLY A N 1
ATOM 2501 C CA . GLY A 1 326 ? -39.583 3.662 33.599 1.00 53.88 326 GLY A CA 1
ATOM 2502 C C . GLY A 1 326 ? -38.932 4.422 32.455 1.00 53.88 326 GLY A C 1
ATOM 2503 O O . GLY A 1 326 ? -38.496 5.556 32.644 1.00 53.88 326 GLY A O 1
ATOM 2504 N N . SER A 1 327 ? -38.805 3.788 31.287 1.00 46.56 327 SER A N 1
ATOM 2505 C CA . SER A 1 327 ? -38.381 4.484 30.078 1.00 46.56 327 SER A CA 1
ATOM 2506 C C . SER A 1 327 ? -39.384 5.606 29.853 1.00 46.56 327 SER A C 1
ATOM 2508 O O . SER A 1 327 ? -40.510 5.333 29.435 1.00 46.56 327 SER A O 1
ATOM 2510 N N . GLY A 1 328 ? -39.012 6.831 30.222 1.00 43.41 328 GLY A N 1
ATOM 2511 C CA . GLY A 1 328 ? -39.836 8.006 30.007 1.00 43.41 328 GLY A CA 1
ATOM 2512 C C . GLY A 1 328 ? -40.171 8.068 28.528 1.00 43.41 328 GLY A C 1
ATOM 2513 O O . GLY A 1 328 ? -39.298 8.346 27.711 1.00 43.41 328 GLY A O 1
ATOM 2514 N N . GLY A 1 329 ? -41.416 7.730 28.197 1.00 41.66 329 GLY A N 1
ATOM 2515 C CA . GLY A 1 329 ? -41.998 8.048 26.910 1.00 41.66 329 GLY A CA 1
ATOM 2516 C C . GLY A 1 329 ? -42.156 9.557 26.867 1.00 41.66 329 GLY A C 1
ATOM 2517 O O . GLY A 1 329 ? -43.125 10.088 27.406 1.00 41.66 329 GLY A O 1
ATOM 2518 N N . VAL A 1 330 ? -41.157 10.220 26.294 1.00 36.84 330 VAL A N 1
ATOM 2519 C CA . VAL A 1 330 ? -41.258 11.570 25.740 1.00 36.84 330 VAL A CA 1
ATOM 2520 C C . VAL A 1 330 ? -41.143 11.430 24.235 1.00 36.84 330 VAL A C 1
ATOM 2522 O O . VAL A 1 330 ? -40.212 10.716 23.795 1.00 36.84 330 VAL A O 1
#